Protein AF-P9WMK7-F1 (afdb_monomer)

Mean predicted aligned error: 21.92 Å

Radius of gyration: 37.89 Å; Cα contacts (8 Å, |Δi|>4): 131; chains: 1; bounding box: 100×108×72 Å

pLDDT: mean 72.69, std 23.28, range [31.5, 98.88]

Organism: Mycobacterium tuberculosis (strain ATCC 25618 / H37Rv) (NCBI:txid83332)

Secondary structure (DSSP, 8-state):
----HHHHHHHHHHHHT--HHHHHHHHHHHHHHHHHHHHHT--EEETTTEEEEEEEEPPEEEE-TTT--EEEEPPEEEEEEEE-HHHHHHHTTSSPPPSSS-SS-----S----------------------------------------------------------------------------------------------------------

Sequence (216 aa):
MGMNKAELIDVLTQKLGSDRRQATAAVENVVDTIVRAVHKGDSVTITGFGVFEQRRRAARVARNPRTGETVKVKPTSVPAFRPGAQFKAVVSGAQRLPAEGPAVKRGVGASAAKKVAKKAPAKKATKAAKKAATKAPARKAATKAPAKKAATKAPAKKAVKATKSPAKKVTKAVKKTAVKASVRKAATKAPAKKAAAKRPATKAPAKKATARRGRK

InterPro domains:
  IPR000119 Histone-like DNA-binding protein [PF00216] (3-91)
  IPR000119 Histone-like DNA-binding protein [PR01727] (42-57)
  IPR000119 Histone-like DNA-binding protein [PR01727] (60-73)
  IPR000119 Histone-like DNA-binding protein [PR01727] (76-90)
  IPR000119 Histone-like DNA-binding protein [PTHR33175] (2-141)
  IPR000119 Histone-like DNA-binding protein [SM00411] (3-92)
  IPR010992 Integration host factor (IHF)-like DNA-binding domain superfamily [G3DSA:4.10.520.10] (3-101)
  IPR010992 Integration host factor (IHF)-like DNA-binding domain superfamily [SSF47729] (3-94)
  IPR020816 Histone-like DNA-binding protein, conserved site [PS00045] (48-67)

Nearest PDB structures (foldseek):
  4dky-assembly2_B  TM=9.912E-01  e=1.662E-15  Mycobacterium tuberculosis H37Ra
  5lvt-assembly2_B  TM=9.544E-01  e=8.649E-10  Lactococcus lactis subsp. lactis Il1403
  4qju-assembly1_B  TM=9.538E-01  e=1.192E-09  Staphylococcus aureus subsp. aureus Mu50
  3rhi-assembly1_A  TM=8.011E-01  e=2.125E-09  Bacillus anthracis str. Sterne
  5j0n-assembly1_L  TM=8.926E-01  e=4.633E-08  Escherichia coli

Structure (mmCIF, N/CA/C/O backbone):
data_AF-P9WMK7-F1
#
_entry.id   AF-P9WMK7-F1
#
loop_
_atom_site.group_PDB
_atom_site.id
_atom_site.type_symbol
_atom_site.label_atom_id
_atom_site.label_alt_id
_atom_site.label_comp_id
_atom_site.label_asym_id
_atom_site.label_entity_id
_atom_site.label_seq_id
_atom_site.pdbx_PDB_ins_code
_atom_site.Cartn_x
_atom_site.Cartn_y
_atom_site.Cartn_z
_atom_site.occupancy
_atom_site.B_iso_or_equiv
_atom_site.auth_seq_id
_atom_site.auth_comp_id
_atom_site.auth_asym_id
_atom_site.auth_atom_id
_atom_site.pdbx_PDB_model_num
ATOM 1 N N . MET A 1 1 ? 0.180 -15.392 6.294 1.00 62.56 1 MET A N 1
ATOM 2 C CA . MET A 1 1 ? -1.248 -15.078 6.078 1.00 62.56 1 MET A CA 1
ATOM 3 C C . MET A 1 1 ? -1.348 -13.636 5.620 1.00 62.56 1 MET A C 1
ATOM 5 O O . MET A 1 1 ? -0.659 -12.798 6.185 1.00 62.56 1 MET A O 1
ATOM 9 N N . GLY A 1 2 ? -2.118 -13.360 4.573 1.00 88.88 2 GLY A N 1
ATOM 10 C CA . GLY A 1 2 ? -2.417 -12.005 4.111 1.00 88.88 2 GLY A CA 1
ATOM 11 C C . GLY A 1 2 ? -3.928 -11.857 4.003 1.00 88.88 2 GLY A C 1
ATOM 12 O O . GLY A 1 2 ? -4.599 -12.848 3.741 1.00 88.88 2 GLY A O 1
ATOM 13 N N . MET A 1 3 ? -4.440 -10.650 4.226 1.00 96.50 3 MET A N 1
ATOM 14 C CA . MET A 1 3 ? -5.865 -10.359 4.095 1.00 96.50 3 MET A CA 1
ATOM 15 C C . MET A 1 3 ? -6.217 -10.134 2.623 1.00 96.50 3 MET A C 1
ATOM 17 O O . MET A 1 3 ? -5.574 -9.323 1.952 1.00 96.50 3 MET A O 1
ATOM 21 N N . ASN A 1 4 ? -7.240 -10.821 2.123 1.00 97.38 4 ASN A N 1
ATOM 22 C CA . ASN A 1 4 ? -7.780 -10.576 0.786 1.00 97.38 4 ASN A CA 1
ATOM 23 C C . ASN A 1 4 ? -8.928 -9.535 0.807 1.00 97.38 4 ASN A C 1
ATOM 25 O O . ASN A 1 4 ? -9.368 -9.081 1.863 1.00 97.38 4 ASN A O 1
ATOM 29 N N . LYS A 1 5 ? -9.428 -9.131 -0.373 1.00 97.62 5 LYS A N 1
ATOM 30 C CA . LYS A 1 5 ? -10.514 -8.133 -0.484 1.00 97.62 5 LYS A CA 1
ATOM 31 C C . LYS A 1 5 ? -11.821 -8.601 0.175 1.00 97.62 5 LYS A C 1
ATOM 33 O O . LYS A 1 5 ? -12.521 -7.775 0.751 1.00 97.62 5 LYS A O 1
ATOM 38 N N . ALA A 1 6 ? -12.162 -9.887 0.080 1.00 97.81 6 ALA A N 1
ATOM 39 C CA . ALA A 1 6 ? -13.391 -10.422 0.662 1.00 97.81 6 ALA A CA 1
ATOM 40 C C . ALA A 1 6 ? -13.337 -10.383 2.196 1.00 97.81 6 ALA A C 1
ATOM 42 O O . ALA A 1 6 ? -14.265 -9.872 2.811 1.00 97.81 6 ALA A O 1
ATOM 43 N N . GLU A 1 7 ? -12.214 -10.794 2.787 1.00 97.75 7 GLU A N 1
ATOM 44 C CA . GLU A 1 7 ? -11.983 -10.718 4.237 1.00 97.75 7 GLU A CA 1
ATOM 45 C C . GLU A 1 7 ? -11.998 -9.267 4.744 1.00 97.75 7 GLU A C 1
ATOM 47 O O . GLU A 1 7 ? -12.566 -8.981 5.796 1.00 97.75 7 GLU A O 1
ATOM 52 N N . LEU A 1 8 ? -11.432 -8.322 3.980 1.00 98.00 8 LEU A N 1
ATOM 53 C CA . LEU A 1 8 ? -11.524 -6.891 4.291 1.00 98.00 8 LEU A CA 1
ATOM 54 C C . LEU A 1 8 ? -12.984 -6.410 4.328 1.00 98.00 8 LEU A C 1
ATOM 56 O O . LEU A 1 8 ? -13.360 -5.669 5.237 1.00 98.00 8 LEU A O 1
ATOM 60 N N . ILE A 1 9 ? -13.797 -6.818 3.349 1.00 98.25 9 ILE A N 1
ATOM 61 C CA . ILE A 1 9 ? -15.225 -6.477 3.287 1.00 98.25 9 ILE A CA 1
ATOM 62 C C . ILE A 1 9 ? -15.970 -7.083 4.475 1.00 98.25 9 ILE A C 1
ATOM 64 O O . ILE A 1 9 ? -16.798 -6.397 5.067 1.00 98.25 9 ILE A O 1
ATOM 68 N N . ASP A 1 10 ? -15.664 -8.320 4.861 1.00 97.81 10 ASP A N 1
ATOM 69 C CA . ASP A 1 10 ? -16.299 -8.983 6.003 1.00 97.81 10 ASP A CA 1
ATOM 70 C C . ASP A 1 10 ? -16.005 -8.236 7.311 1.00 97.81 10 ASP A C 1
ATOM 72 O O . ASP A 1 10 ? -16.926 -7.894 8.054 1.00 97.81 10 ASP A O 1
ATOM 76 N N . VAL A 1 11 ? -14.743 -7.862 7.545 1.00 96.69 11 VAL A N 1
ATOM 77 C CA . VAL A 1 11 ? -14.354 -7.034 8.700 1.00 96.69 11 VAL A CA 1
ATOM 78 C C . VAL A 1 11 ? -15.040 -5.666 8.666 1.00 96.69 11 VAL A C 1
ATOM 80 O O . VAL A 1 11 ? -15.483 -5.172 9.703 1.00 96.69 11 VAL A O 1
ATOM 83 N N . LEU A 1 12 ? -15.134 -5.032 7.494 1.00 96.75 12 LEU A N 1
ATOM 84 C CA . LEU A 1 12 ? -15.787 -3.731 7.357 1.00 96.75 12 LEU A CA 1
ATOM 85 C C . LEU A 1 12 ? -17.296 -3.820 7.618 1.00 96.75 12 LEU A C 1
ATOM 87 O O . LEU A 1 12 ? -17.838 -2.955 8.298 1.00 96.75 12 LEU A O 1
ATOM 91 N N . THR A 1 13 ? -17.942 -4.882 7.133 1.00 97.81 13 THR A N 1
ATOM 92 C CA . THR A 1 13 ? -19.366 -5.175 7.356 1.00 97.81 13 THR A CA 1
ATOM 93 C C . THR A 1 13 ? -19.660 -5.225 8.856 1.00 97.81 13 THR A C 1
ATOM 95 O O . THR A 1 13 ? -20.541 -4.513 9.332 1.00 97.81 13 THR A O 1
ATOM 98 N N . GLN A 1 14 ? -18.853 -5.974 9.619 1.00 96.88 14 GLN A N 1
ATOM 99 C CA . GLN A 1 14 ? -18.985 -6.068 11.079 1.00 96.88 14 GLN A CA 1
ATOM 100 C C . GLN A 1 14 ? -18.749 -4.721 11.778 1.00 96.88 14 GLN A C 1
ATOM 102 O O . GLN A 1 14 ? -19.503 -4.341 12.666 1.00 96.88 14 GLN A O 1
ATOM 107 N N . LYS A 1 15 ? -17.728 -3.962 11.360 1.00 94.62 15 LYS A N 1
ATOM 108 C CA . LYS A 1 15 ? -17.390 -2.665 11.974 1.00 94.62 15 LYS A CA 1
ATOM 109 C C . LYS A 1 15 ? -18.424 -1.571 11.724 1.00 94.62 15 LYS A C 1
ATOM 111 O O . LYS A 1 15 ? -18.556 -0.677 12.553 1.00 94.62 15 LYS A O 1
ATOM 116 N N . LEU A 1 16 ? -19.084 -1.594 10.568 1.00 94.94 16 LEU A N 1
ATOM 117 C CA . LEU A 1 16 ? -20.090 -0.598 10.201 1.00 94.94 16 LEU A CA 1
ATOM 118 C C . LEU A 1 16 ? -21.506 -1.001 10.624 1.00 94.94 16 LEU A C 1
ATOM 120 O O . LEU A 1 16 ? -22.390 -0.151 10.595 1.00 94.94 16 LEU A O 1
ATOM 124 N N . GLY A 1 17 ? -21.737 -2.275 10.961 1.00 95.44 17 GLY A N 1
ATOM 125 C CA . GLY A 1 17 ? -23.090 -2.810 11.128 1.00 95.44 17 GLY A CA 1
ATOM 126 C C . GLY A 1 17 ? -23.926 -2.705 9.846 1.00 95.44 17 GLY A C 1
ATOM 127 O O . GLY A 1 17 ? -25.148 -2.619 9.911 1.00 95.44 17 GLY A O 1
ATOM 128 N N . SER A 1 18 ? -23.269 -2.647 8.683 1.00 95.94 18 SER A N 1
ATOM 129 C CA . SER A 1 18 ? -23.914 -2.489 7.379 1.00 95.94 18 SER A CA 1
ATOM 130 C C . SER A 1 18 ? -24.193 -3.845 6.740 1.00 95.94 18 SER A C 1
ATOM 132 O O . SER A 1 18 ? -23.642 -4.866 7.147 1.00 95.94 18 SER A O 1
ATOM 134 N N . ASP A 1 19 ? -24.969 -3.862 5.658 1.00 96.94 19 ASP A N 1
ATOM 135 C CA . ASP A 1 19 ? -25.016 -5.048 4.808 1.00 96.94 19 ASP A CA 1
ATOM 136 C C . ASP A 1 19 ? -23.685 -5.231 4.033 1.00 96.94 19 ASP A C 1
ATOM 138 O O . ASP A 1 19 ? -22.889 -4.297 3.848 1.00 96.94 19 ASP A O 1
ATOM 142 N N . ARG A 1 20 ? -23.428 -6.458 3.558 1.00 97.62 20 ARG A N 1
ATOM 143 C CA . ARG A 1 20 ? -22.213 -6.785 2.790 1.00 97.62 20 ARG A CA 1
ATOM 144 C C . ARG A 1 20 ? -22.134 -6.015 1.466 1.00 97.62 20 ARG A C 1
ATOM 146 O O . ARG A 1 20 ? -21.032 -5.749 0.984 1.00 97.62 20 ARG A O 1
ATOM 153 N N . ARG A 1 21 ? -23.269 -5.662 0.851 1.00 98.19 21 ARG A N 1
ATOM 154 C CA . ARG A 1 21 ? -23.313 -4.931 -0.429 1.00 98.19 21 ARG A CA 1
ATOM 155 C C . ARG A 1 21 ? -22.828 -3.495 -0.237 1.00 98.19 21 ARG A C 1
ATOM 157 O O . ARG A 1 21 ? -22.006 -3.035 -1.020 1.00 98.19 21 ARG A O 1
ATOM 164 N N . GLN A 1 22 ? -23.255 -2.831 0.831 1.00 98.25 22 GLN A N 1
ATOM 165 C CA . GLN A 1 22 ? -22.821 -1.498 1.238 1.00 98.25 22 GLN A CA 1
ATOM 166 C C . GLN A 1 22 ? -21.332 -1.489 1.578 1.00 98.25 22 GLN A C 1
ATOM 168 O O . GLN A 1 22 ? -20.604 -0.636 1.076 1.00 98.25 22 GLN A O 1
ATOM 173 N N . ALA A 1 23 ? -20.845 -2.470 2.344 1.00 97.94 23 ALA A N 1
ATOM 174 C CA . ALA A 1 23 ?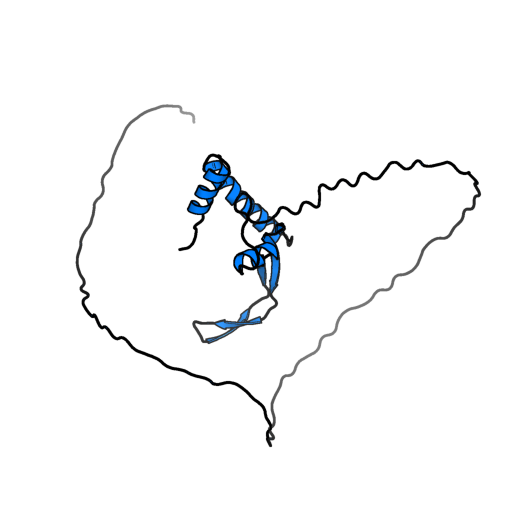 -19.416 -2.594 2.635 1.00 97.94 23 ALA A CA 1
ATOM 175 C C . ALA A 1 23 ? -18.585 -2.841 1.361 1.00 97.94 23 ALA A C 1
ATOM 177 O O . ALA A 1 23 ? -17.524 -2.241 1.180 1.00 97.94 23 ALA A O 1
ATOM 178 N N . THR A 1 24 ? -19.089 -3.673 0.443 1.00 98.44 24 THR A N 1
ATOM 179 C CA . THR A 1 24 ? -18.464 -3.904 -0.871 1.00 98.44 24 THR A CA 1
ATOM 180 C C . THR A 1 24 ? -18.392 -2.605 -1.671 1.00 98.44 24 THR A C 1
ATOM 182 O O . THR A 1 24 ? -17.309 -2.217 -2.112 1.00 98.44 24 THR A O 1
ATOM 185 N N . ALA A 1 25 ? -19.517 -1.897 -1.789 1.00 98.44 25 ALA A N 1
ATOM 186 C CA . ALA A 1 25 ? -19.598 -0.623 -2.490 1.00 98.44 25 ALA A CA 1
ATOM 187 C C . ALA A 1 25 ? -18.672 0.427 -1.862 1.00 98.44 25 ALA A C 1
ATOM 189 O O . ALA A 1 25 ? -18.007 1.159 -2.590 1.00 98.44 25 ALA A O 1
ATOM 190 N N . ALA A 1 26 ? -18.568 0.487 -0.533 1.00 98.19 26 ALA A N 1
ATOM 191 C CA . ALA A 1 26 ? -17.671 1.408 0.157 1.00 98.19 26 ALA A CA 1
ATOM 192 C C . ALA A 1 26 ? -16.203 1.156 -0.219 1.00 98.19 26 ALA A C 1
ATOM 194 O O . ALA A 1 26 ? -15.499 2.088 -0.608 1.00 98.19 26 ALA A O 1
ATOM 195 N N . VAL A 1 27 ? -15.744 -0.100 -0.167 1.00 98.38 27 VAL A N 1
ATOM 196 C CA . VAL A 1 27 ? -14.365 -0.456 -0.544 1.00 98.38 27 VAL A CA 1
ATOM 197 C C . VAL A 1 27 ? -14.094 -0.113 -2.009 1.00 98.38 27 VAL A C 1
ATOM 199 O O . VAL A 1 27 ? -13.062 0.479 -2.324 1.00 98.38 27 VAL A O 1
ATOM 202 N N . GLU A 1 28 ? -15.012 -0.456 -2.909 1.00 98.50 28 GLU A N 1
ATOM 203 C CA . GLU A 1 28 ? -14.842 -0.221 -4.345 1.00 98.50 28 GLU A CA 1
ATOM 204 C C . GLU A 1 28 ? -14.820 1.263 -4.699 1.00 98.50 28 GLU A C 1
ATOM 206 O O . GLU A 1 28 ? -13.922 1.697 -5.419 1.00 98.50 28 GLU A O 1
ATOM 211 N N . ASN A 1 29 ? -15.731 2.058 -4.135 1.00 98.62 29 ASN A N 1
ATOM 212 C CA . ASN A 1 29 ? -15.784 3.495 -4.389 1.00 98.62 29 ASN A CA 1
ATOM 213 C C . ASN A 1 29 ? -14.591 4.243 -3.775 1.00 98.62 29 ASN A C 1
ATOM 215 O O . ASN A 1 29 ? -14.101 5.195 -4.383 1.00 98.62 29 ASN A O 1
ATOM 219 N N . VAL A 1 30 ? -14.069 3.817 -2.615 1.00 98.62 30 VAL A N 1
ATOM 220 C CA . VAL A 1 30 ? -12.830 4.390 -2.050 1.00 98.62 30 VAL A CA 1
ATOM 221 C C . VAL A 1 30 ? -11.652 4.153 -2.995 1.00 98.62 30 VAL A C 1
ATOM 223 O O . VAL A 1 30 ? -10.906 5.086 -3.294 1.00 98.62 30 VAL A O 1
ATOM 226 N N . VAL A 1 31 ? -11.494 2.924 -3.496 1.00 98.69 31 VAL A N 1
ATOM 227 C CA . VAL A 1 31 ? -10.418 2.589 -4.439 1.00 98.69 31 VAL A CA 1
ATOM 228 C C . VAL A 1 31 ? -10.586 3.357 -5.752 1.00 98.69 31 VAL A C 1
ATOM 230 O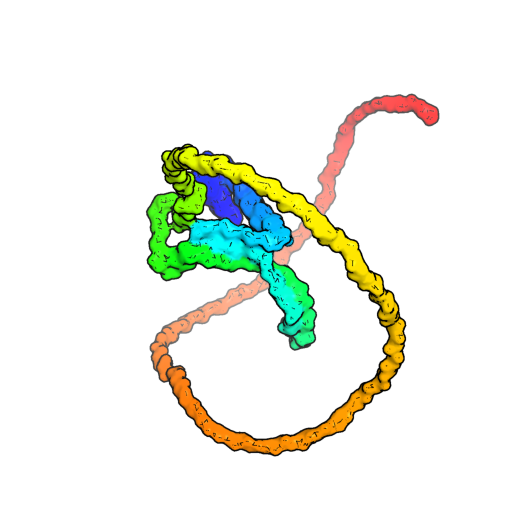 O . VAL A 1 31 ? -9.624 3.973 -6.210 1.00 98.69 31 VAL A O 1
ATOM 233 N N . ASP A 1 32 ? -11.789 3.376 -6.330 1.00 98.75 32 ASP A N 1
ATOM 234 C CA . ASP A 1 32 ? -12.087 4.098 -7.572 1.00 98.75 32 ASP A CA 1
ATOM 235 C C . ASP A 1 32 ? -11.795 5.601 -7.438 1.00 98.75 32 ASP A C 1
ATOM 237 O O . ASP A 1 32 ? -11.077 6.166 -8.266 1.00 98.75 32 ASP A O 1
ATOM 241 N N . THR A 1 33 ? -12.237 6.231 -6.346 1.00 98.75 33 THR A N 1
ATOM 242 C CA . THR A 1 33 ? -11.994 7.658 -6.078 1.00 98.75 33 THR A CA 1
ATOM 243 C C . THR A 1 33 ? -10.497 7.972 -6.026 1.00 98.75 33 THR A C 1
ATOM 245 O O . THR A 1 33 ? -10.041 8.930 -6.657 1.00 98.75 33 THR A O 1
ATOM 248 N N . ILE A 1 34 ? -9.709 7.146 -5.325 1.00 98.62 34 ILE A N 1
ATOM 249 C CA . ILE A 1 34 ? -8.250 7.311 -5.243 1.00 98.62 34 ILE A CA 1
ATOM 250 C C . ILE A 1 34 ? -7.615 7.155 -6.628 1.00 98.62 34 ILE A C 1
ATOM 252 O O . ILE A 1 34 ? -6.805 7.990 -7.033 1.00 98.62 34 ILE A O 1
ATOM 256 N N . VAL A 1 35 ? -7.987 6.109 -7.371 1.00 98.75 35 VAL A N 1
ATOM 257 C CA . VAL A 1 35 ? -7.442 5.832 -8.707 1.00 98.75 35 VAL A CA 1
ATOM 258 C C . VAL A 1 35 ? -7.753 6.975 -9.671 1.00 98.75 35 VAL A C 1
ATOM 260 O O . VAL A 1 35 ? -6.850 7.439 -10.366 1.00 98.75 35 VAL A O 1
ATOM 263 N N . ARG A 1 36 ? -8.993 7.477 -9.690 1.00 98.69 36 ARG A N 1
ATOM 264 C CA . ARG A 1 36 ? -9.402 8.587 -10.563 1.00 98.69 36 ARG A CA 1
ATOM 265 C C . ARG A 1 36 ? -8.670 9.883 -10.240 1.00 98.69 36 ARG A C 1
ATOM 267 O O . ARG A 1 36 ? -8.245 10.565 -11.169 1.00 98.69 36 ARG A O 1
ATOM 274 N N . ALA A 1 37 ? -8.508 10.219 -8.961 1.00 98.69 37 ALA A N 1
ATOM 275 C CA . ALA A 1 37 ? -7.759 11.404 -8.546 1.00 98.69 37 ALA A CA 1
ATOM 276 C C . ALA A 1 37 ? -6.279 11.303 -8.964 1.00 98.69 37 ALA A C 1
ATOM 278 O O . ALA A 1 37 ? -5.764 12.170 -9.666 1.00 98.69 37 ALA A O 1
ATOM 279 N N . VAL A 1 38 ? -5.616 10.185 -8.651 1.00 98.62 38 VAL A N 1
ATOM 280 C CA . VAL A 1 38 ? -4.204 9.960 -9.017 1.00 98.62 38 VAL A CA 1
ATOM 281 C C . VAL A 1 38 ? -4.003 9.913 -10.535 1.00 98.62 38 VAL A C 1
ATOM 283 O O . VAL A 1 38 ? -2.981 10.371 -11.050 1.00 98.62 38 VAL A O 1
ATOM 286 N N . HIS A 1 39 ? -4.972 9.392 -11.286 1.00 98.44 39 HIS A N 1
ATOM 287 C CA . HIS A 1 39 ? -4.931 9.399 -12.746 1.00 98.44 39 HIS A CA 1
ATOM 288 C C . HIS A 1 39 ? -4.933 10.825 -13.319 1.00 98.44 39 HIS A C 1
ATOM 290 O O . HIS A 1 39 ? -4.181 11.102 -14.252 1.00 98.44 39 HIS A O 1
ATOM 296 N N . LYS A 1 40 ? -5.708 11.743 -12.725 1.00 98.12 40 LYS A N 1
ATOM 297 C CA . LYS A 1 40 ? -5.742 13.169 -13.102 1.00 98.12 40 LYS A CA 1
ATOM 298 C C . LYS A 1 40 ? -4.464 13.936 -12.736 1.00 98.12 40 LYS A C 1
ATOM 300 O O . LYS A 1 40 ? -4.288 15.060 -13.191 1.00 98.12 40 LYS A O 1
ATOM 305 N N . GLY A 1 41 ? -3.566 13.327 -11.960 1.00 97.88 41 GLY A N 1
ATOM 306 C CA . GLY A 1 41 ? -2.352 13.965 -11.446 1.00 97.88 41 GLY A CA 1
ATOM 307 C C . GLY A 1 41 ? -2.520 14.562 -10.049 1.00 97.88 41 GLY A C 1
ATOM 308 O O . GLY A 1 41 ? -1.551 15.084 -9.499 1.00 97.88 41 GLY A O 1
ATOM 309 N N . ASP A 1 42 ? -3.707 14.435 -9.451 1.00 98.38 42 ASP A N 1
ATOM 310 C CA . ASP A 1 42 ? -3.961 14.895 -8.093 1.00 98.38 42 ASP A CA 1
ATOM 311 C C . ASP A 1 42 ? -3.299 13.971 -7.064 1.00 98.38 42 ASP A C 1
ATOM 313 O O . ASP A 1 42 ? -3.073 12.776 -7.288 1.00 98.38 42 ASP A O 1
ATOM 317 N N . SER A 1 43 ? -3.002 14.532 -5.894 1.00 98.06 43 SER A N 1
ATOM 318 C CA . SER A 1 43 ? -2.547 13.763 -4.736 1.00 98.06 43 SER A CA 1
ATOM 319 C C . SER A 1 43 ? -3.693 13.565 -3.752 1.00 98.06 43 SER A C 1
ATOM 321 O O . SER A 1 43 ? -4.362 14.524 -3.372 1.00 98.06 43 SER A O 1
ATOM 323 N N . VAL A 1 44 ? -3.886 12.335 -3.279 1.00 98.50 44 VAL A N 1
ATOM 324 C CA . VAL A 1 44 ? -4.893 12.010 -2.262 1.00 98.50 44 VAL A CA 1
ATOM 325 C C . VAL A 1 44 ? -4.201 11.810 -0.925 1.00 98.50 44 VAL A C 1
ATOM 327 O O . VAL A 1 44 ? -3.471 10.838 -0.732 1.00 98.50 44 VAL A O 1
ATOM 330 N N . THR A 1 45 ? -4.436 12.729 0.007 1.00 97.81 45 THR A N 1
ATOM 331 C CA . THR A 1 45 ? -3.896 12.650 1.369 1.00 97.81 45 THR A CA 1
ATOM 332 C C . THR A 1 45 ? -4.957 12.111 2.317 1.00 97.81 45 THR A C 1
ATOM 334 O O . THR A 1 45 ? -6.001 12.728 2.499 1.00 97.81 45 THR A O 1
ATOM 337 N N . ILE A 1 46 ? -4.666 10.982 2.961 1.00 96.56 46 ILE A N 1
ATOM 338 C CA . ILE A 1 46 ? -5.477 10.424 4.044 1.00 96.56 46 ILE A CA 1
ATOM 339 C C . ILE A 1 46 ? -4.676 10.607 5.332 1.00 96.56 46 ILE A C 1
ATOM 341 O O . ILE A 1 46 ? -3.723 9.868 5.596 1.00 96.56 46 ILE A O 1
ATOM 345 N N . THR A 1 47 ? -5.020 11.633 6.112 1.00 95.62 47 THR A N 1
ATOM 346 C CA . THR A 1 47 ? -4.278 12.038 7.316 1.00 95.62 47 THR A CA 1
ATOM 347 C C . THR A 1 47 ? -4.055 10.864 8.269 1.00 95.62 47 THR A C 1
ATOM 349 O O . THR A 1 47 ? -4.976 10.113 8.579 1.00 95.62 47 THR A O 1
ATOM 352 N N . GLY A 1 48 ? -2.809 10.693 8.714 1.00 94.94 48 GLY A N 1
ATOM 353 C CA . GLY A 1 48 ? -2.375 9.574 9.557 1.00 94.94 48 GLY A CA 1
ATOM 354 C C . GLY A 1 48 ? -2.044 8.291 8.782 1.00 94.94 48 GLY A C 1
ATOM 355 O O . GLY A 1 48 ? -1.104 7.591 9.156 1.00 94.94 48 GLY A O 1
ATOM 356 N N . PHE A 1 49 ? -2.724 8.024 7.662 1.00 96.94 49 PHE A N 1
ATOM 357 C CA . PHE A 1 49 ? -2.488 6.841 6.829 1.00 96.94 49 PHE A CA 1
ATOM 358 C C . PHE A 1 49 ? -1.377 7.054 5.796 1.00 96.94 49 PHE A C 1
ATOM 360 O O . PHE A 1 49 ? -0.407 6.299 5.773 1.00 96.94 49 PHE A O 1
ATOM 367 N N . GLY A 1 50 ? -1.472 8.091 4.962 1.00 97.75 50 GLY A N 1
ATOM 368 C CA . GLY A 1 50 ? -0.472 8.362 3.931 1.00 97.75 50 GLY A CA 1
ATOM 369 C C . GLY A 1 50 ? -0.969 9.210 2.768 1.00 97.75 50 GLY A C 1
ATOM 370 O O . GLY A 1 50 ? -2.026 9.835 2.837 1.00 97.75 50 GLY A O 1
ATOM 371 N N . VAL A 1 51 ? -0.173 9.240 1.698 1.00 98.56 51 VAL A N 1
ATOM 372 C CA . VAL A 1 51 ? -0.450 10.014 0.480 1.00 98.56 51 VAL A CA 1
ATOM 373 C C . VAL A 1 51 ? -0.323 9.127 -0.750 1.00 98.56 51 VAL A C 1
ATOM 375 O O . VAL A 1 51 ? 0.720 8.504 -0.949 1.00 98.56 51 VAL A O 1
ATOM 378 N N . PHE A 1 52 ? -1.359 9.110 -1.585 1.00 98.88 52 PHE A N 1
ATOM 379 C CA . PHE A 1 52 ? -1.320 8.550 -2.932 1.00 98.88 52 PHE A CA 1
ATOM 380 C C . PHE A 1 52 ? -1.026 9.653 -3.939 1.00 98.88 52 PHE A C 1
ATOM 382 O O . PHE A 1 52 ? -1.608 10.731 -3.861 1.00 98.88 52 PHE A O 1
ATOM 389 N N . GLU A 1 53 ? -0.134 9.389 -4.885 1.00 98.56 53 GLU A N 1
ATOM 390 C CA . GLU A 1 53 ? 0.268 10.373 -5.889 1.00 98.56 53 GLU A CA 1
ATOM 391 C C . GLU A 1 53 ? 0.710 9.707 -7.191 1.00 98.56 53 GLU A C 1
ATOM 393 O O . GLU A 1 53 ? 1.109 8.537 -7.216 1.00 98.56 53 GLU A O 1
ATOM 398 N N . GLN A 1 54 ? 0.694 10.481 -8.273 1.00 98.62 54 GLN A N 1
ATOM 399 C CA . GLN A 1 54 ? 1.310 10.095 -9.534 1.00 98.62 54 GLN A CA 1
ATOM 400 C C . GLN A 1 54 ? 2.767 10.566 -9.558 1.00 98.62 54 GLN A C 1
ATOM 402 O O . GLN A 1 54 ? 3.059 11.739 -9.344 1.00 98.62 54 GLN A O 1
ATOM 407 N N . ARG A 1 55 ? 3.704 9.665 -9.861 1.00 98.19 55 ARG A N 1
ATOM 408 C CA . ARG A 1 55 ? 5.122 9.998 -10.048 1.00 98.19 55 ARG A CA 1
ATOM 409 C C . ARG A 1 55 ? 5.548 9.761 -11.482 1.00 98.19 55 ARG A C 1
ATOM 411 O O . ARG A 1 55 ? 5.357 8.672 -12.019 1.00 98.19 55 ARG A O 1
ATOM 418 N N . ARG A 1 56 ? 6.224 10.742 -12.076 1.00 97.44 56 ARG A N 1
ATOM 419 C CA . ARG A 1 56 ? 6.836 10.601 -13.399 1.00 97.44 56 ARG A CA 1
ATOM 420 C C . ARG A 1 56 ? 8.212 9.952 -13.273 1.00 97.44 56 ARG A C 1
ATOM 422 O O . ARG A 1 56 ? 9.139 10.541 -12.725 1.00 97.44 56 ARG A O 1
ATOM 429 N N . ARG A 1 57 ? 8.369 8.738 -13.799 1.00 97.75 57 ARG A N 1
ATOM 430 C CA . ARG A 1 57 ? 9.676 8.084 -13.952 1.00 97.75 57 ARG A CA 1
ATOM 431 C C . ARG A 1 57 ? 10.299 8.523 -15.271 1.00 97.75 57 ARG A C 1
ATOM 433 O O . ARG A 1 57 ? 9.682 8.368 -16.325 1.00 97.75 57 ARG A O 1
ATOM 440 N N . ALA A 1 58 ? 11.518 9.052 -15.208 1.00 97.56 58 ALA A N 1
ATOM 441 C CA . ALA A 1 58 ? 12.284 9.424 -16.391 1.00 97.56 58 ALA A CA 1
ATOM 442 C C . ALA A 1 58 ? 12.651 8.197 -17.241 1.00 97.56 58 ALA A C 1
ATOM 444 O O . ALA A 1 58 ? 12.596 7.049 -16.778 1.00 97.56 58 ALA A O 1
ATOM 445 N N . ALA A 1 59 ? 13.043 8.458 -18.489 1.00 97.62 59 ALA A N 1
ATOM 446 C CA . ALA A 1 59 ? 13.623 7.428 -19.335 1.00 97.62 59 ALA A CA 1
ATOM 447 C C . ALA A 1 59 ? 14.861 6.843 -18.648 1.00 97.62 59 ALA A C 1
ATOM 449 O O . ALA A 1 59 ? 15.690 7.579 -18.116 1.00 97.62 59 ALA A O 1
ATOM 450 N N . ARG A 1 60 ? 14.985 5.519 -18.666 1.00 97.75 60 ARG A N 1
ATOM 451 C CA . ARG A 1 60 ? 16.125 4.819 -18.070 1.00 97.75 60 ARG A CA 1
ATOM 452 C C . ARG A 1 60 ? 16.475 3.588 -18.877 1.00 97.75 60 ARG A C 1
ATOM 454 O O . ARG A 1 60 ? 15.732 3.180 -19.764 1.00 97.75 60 ARG A O 1
ATOM 461 N N . VAL A 1 61 ? 17.593 2.984 -18.530 1.00 97.56 61 VAL A N 1
ATOM 462 C CA . VAL A 1 61 ? 18.043 1.731 -19.115 1.00 97.56 61 VAL A CA 1
ATOM 463 C C . VAL A 1 61 ? 17.642 0.571 -18.197 1.00 97.56 61 VAL A C 1
ATOM 465 O O . VAL A 1 61 ? 17.747 0.683 -16.978 1.00 97.56 61 VAL A O 1
ATOM 468 N N . ALA A 1 62 ? 17.148 -0.522 -18.774 1.00 96.19 62 ALA A N 1
ATOM 469 C CA . ALA A 1 62 ? 16.861 -1.782 -18.092 1.00 96.19 62 ALA A CA 1
ATOM 470 C C . ALA A 1 62 ? 17.451 -2.952 -18.894 1.00 96.19 62 ALA A C 1
ATOM 472 O O . ALA A 1 62 ? 17.859 -2.769 -20.037 1.00 96.19 62 ALA A O 1
ATOM 473 N N . ARG A 1 63 ? 17.497 -4.153 -18.314 1.00 97.75 63 ARG A N 1
ATOM 474 C CA . ARG A 1 63 ? 17.878 -5.376 -19.034 1.00 97.75 63 ARG A CA 1
ATOM 475 C C . ARG A 1 63 ? 16.661 -6.256 -19.260 1.00 97.75 63 ARG A C 1
ATOM 477 O O . ARG A 1 63 ? 15.843 -6.412 -18.355 1.00 97.75 63 ARG A O 1
ATOM 484 N N . ASN A 1 64 ? 16.552 -6.833 -20.449 1.00 97.00 64 ASN A N 1
ATOM 485 C CA . ASN A 1 64 ? 15.544 -7.843 -20.732 1.00 97.00 64 ASN A CA 1
ATOM 486 C C . ASN A 1 64 ? 15.941 -9.163 -20.038 1.00 97.00 64 ASN A C 1
ATOM 488 O O . ASN A 1 64 ? 16.998 -9.698 -20.371 1.00 97.00 64 ASN A O 1
ATOM 492 N N . PRO A 1 65 ? 15.135 -9.722 -19.112 1.00 97.25 65 PRO A N 1
ATOM 493 C CA . PRO A 1 65 ? 15.495 -10.961 -18.420 1.00 97.25 65 PRO A CA 1
ATOM 494 C C . PRO A 1 65 ? 15.564 -12.179 -19.354 1.00 97.25 65 PRO A C 1
ATOM 496 O O . PRO A 1 65 ? 16.224 -13.152 -19.011 1.00 97.25 65 PRO A O 1
ATOM 499 N N . ARG A 1 66 ? 14.919 -12.134 -20.531 1.00 97.25 66 ARG A N 1
ATOM 500 C CA . ARG A 1 66 ? 14.924 -13.238 -21.504 1.00 97.25 66 ARG A CA 1
ATOM 501 C C . ARG A 1 66 ? 16.175 -13.261 -22.389 1.00 97.25 66 ARG A C 1
ATOM 503 O O . ARG A 1 66 ? 16.620 -14.340 -22.750 1.00 97.25 66 ARG A O 1
ATOM 510 N N . THR A 1 67 ? 16.708 -12.097 -22.773 1.00 97.12 67 THR A N 1
ATOM 511 C CA . THR A 1 67 ? 17.818 -11.988 -23.750 1.00 97.12 67 THR A CA 1
ATOM 512 C C . THR A 1 67 ? 19.106 -11.407 -23.166 1.00 97.12 67 THR A C 1
ATOM 514 O O . THR A 1 67 ? 20.158 -11.505 -23.782 1.00 97.12 67 THR A O 1
ATOM 517 N N . GLY A 1 68 ? 19.051 -10.771 -21.992 1.00 95.75 68 GLY A N 1
ATOM 518 C CA . GLY A 1 68 ? 20.184 -10.076 -21.368 1.00 95.75 68 GLY A CA 1
ATOM 519 C C . GLY A 1 68 ? 20.504 -8.703 -21.972 1.00 95.75 68 GLY A C 1
ATOM 520 O O . GLY A 1 68 ? 21.274 -7.935 -21.381 1.00 95.75 68 GLY A O 1
ATOM 521 N N . GLU A 1 69 ? 19.887 -8.372 -23.107 1.00 97.44 69 GLU A N 1
ATOM 522 C CA . GLU A 1 69 ? 20.094 -7.121 -23.825 1.00 97.44 69 GLU A CA 1
ATOM 523 C C . GLU A 1 69 ? 19.651 -5.910 -23.009 1.00 97.44 69 GLU A C 1
ATOM 525 O O . GLU A 1 69 ? 18.673 -5.926 -22.250 1.00 97.44 69 GLU A O 1
ATOM 530 N N . THR A 1 70 ? 20.383 -4.826 -23.213 1.00 97.31 70 THR A N 1
ATOM 531 C CA . THR A 1 70 ? 20.122 -3.528 -22.610 1.00 97.31 70 THR A CA 1
ATOM 532 C C . THR A 1 70 ? 19.047 -2.795 -23.415 1.00 97.31 70 THR A C 1
ATOM 534 O O . THR A 1 70 ? 19.260 -2.457 -24.575 1.00 97.31 70 THR A O 1
ATOM 537 N N . VAL A 1 71 ? 17.903 -2.504 -22.795 1.00 97.12 71 VAL A N 1
ATOM 538 C CA . VAL A 1 71 ? 16.754 -1.831 -23.417 1.00 97.12 71 VAL A CA 1
ATOM 539 C C . VAL A 1 71 ? 16.487 -0.468 -22.781 1.00 97.12 71 VAL A C 1
ATOM 541 O O . VAL A 1 71 ? 16.609 -0.281 -21.568 1.00 97.12 71 VAL A O 1
ATOM 544 N N . LYS A 1 72 ? 16.084 0.511 -23.597 1.00 96.50 72 LYS A N 1
ATOM 545 C CA . LYS A 1 72 ? 15.666 1.833 -23.115 1.00 96.50 72 LYS A CA 1
ATOM 546 C C . LYS A 1 72 ? 14.183 1.806 -22.747 1.00 96.50 72 LYS A C 1
ATOM 548 O O . LYS A 1 72 ? 13.323 1.604 -23.597 1.00 96.50 72 LYS A O 1
ATOM 553 N N . VAL A 1 73 ? 13.881 2.059 -21.480 1.00 97.19 73 VAL A N 1
ATOM 554 C CA . VAL A 1 73 ? 12.519 2.206 -20.963 1.00 97.19 73 VAL A CA 1
ATOM 555 C C . VAL A 1 73 ? 12.089 3.657 -21.145 1.00 97.19 73 VAL A C 1
ATOM 557 O O . VAL A 1 73 ? 12.758 4.574 -20.660 1.00 97.19 73 VAL A O 1
ATOM 560 N N . LYS A 1 74 ? 10.979 3.868 -21.859 1.00 97.50 74 LYS A N 1
ATOM 561 C CA . LYS A 1 74 ? 10.388 5.197 -22.068 1.00 97.50 74 LYS A CA 1
ATOM 562 C C . LYS A 1 74 ? 9.932 5.811 -20.730 1.00 97.50 74 LYS A C 1
ATOM 564 O O . LYS A 1 74 ? 9.684 5.070 -19.775 1.00 97.50 74 LYS A O 1
ATOM 569 N N . PRO A 1 75 ? 9.816 7.149 -20.637 1.00 97.94 75 PRO A N 1
ATOM 570 C CA . PRO A 1 75 ? 9.226 7.783 -19.465 1.00 97.94 75 PRO A CA 1
ATOM 571 C C . PRO A 1 75 ? 7.819 7.237 -19.207 1.00 97.94 75 PRO A C 1
ATOM 573 O O . PRO A 1 75 ? 7.061 7.024 -20.149 1.00 97.94 75 PRO A O 1
ATOM 576 N N . THR A 1 76 ? 7.469 7.028 -17.941 1.00 98.25 76 THR A N 1
ATOM 577 C CA . THR A 1 76 ? 6.144 6.525 -17.550 1.00 98.25 76 THR A CA 1
ATOM 578 C C . THR A 1 76 ? 5.696 7.174 -16.253 1.00 98.25 76 THR A C 1
ATOM 580 O O . THR A 1 76 ? 6.492 7.331 -15.325 1.00 98.25 76 THR A O 1
ATOM 583 N N . SER A 1 77 ? 4.417 7.520 -16.168 1.00 98.25 77 SER A N 1
ATOM 584 C CA . SER A 1 77 ? 3.781 7.845 -14.894 1.00 98.25 77 SER A CA 1
ATOM 585 C C . SER A 1 77 ? 3.453 6.556 -14.148 1.00 98.25 77 SER A C 1
ATOM 587 O O . SER A 1 77 ? 3.078 5.559 -14.764 1.00 98.25 77 SER A O 1
ATOM 589 N N . VAL A 1 78 ? 3.641 6.551 -12.832 1.00 98.31 78 VAL A N 1
ATOM 590 C CA . VAL A 1 78 ? 3.308 5.419 -11.961 1.00 98.31 78 VAL A CA 1
ATOM 591 C C . VAL A 1 78 ? 2.577 5.912 -10.717 1.00 98.31 78 VAL A C 1
ATOM 593 O O . VAL A 1 78 ? 2.908 6.994 -10.226 1.00 98.31 78 VAL A O 1
ATOM 596 N N . PRO A 1 79 ? 1.634 5.138 -10.163 1.00 98.50 79 PRO A N 1
ATOM 597 C CA . PRO A 1 79 ? 1.111 5.421 -8.839 1.00 98.50 79 PRO A CA 1
ATOM 598 C C . PRO A 1 79 ? 2.186 5.140 -7.783 1.00 98.50 79 PRO A C 1
ATOM 600 O O . PRO A 1 79 ? 2.987 4.208 -7.907 1.00 98.50 79 PRO A O 1
ATOM 603 N N . ALA A 1 80 ? 2.201 5.946 -6.730 1.00 98.62 80 ALA A N 1
ATOM 604 C CA . ALA A 1 80 ? 3.009 5.721 -5.544 1.00 98.62 80 ALA A CA 1
ATOM 605 C C . ALA A 1 80 ? 2.175 5.993 -4.292 1.00 98.62 80 ALA A C 1
ATOM 607 O O . ALA A 1 80 ? 1.345 6.898 -4.273 1.00 98.62 80 ALA A O 1
ATOM 608 N N . PHE A 1 81 ? 2.436 5.223 -3.238 1.00 98.75 81 PHE A N 1
ATOM 609 C CA . PHE A 1 81 ? 1.901 5.471 -1.907 1.00 98.75 81 PHE A CA 1
ATOM 610 C C . PHE A 1 81 ? 3.053 5.800 -0.960 1.00 98.75 81 PHE A C 1
ATOM 612 O O . PHE A 1 81 ? 4.033 5.058 -0.877 1.00 98.75 81 PHE A O 1
ATOM 619 N N . ARG A 1 82 ? 2.939 6.921 -0.249 1.00 98.50 82 ARG A N 1
ATOM 620 C CA . ARG A 1 82 ? 3.836 7.303 0.842 1.00 98.50 82 ARG A CA 1
ATOM 621 C C . ARG A 1 82 ? 3.138 7.035 2.176 1.00 98.50 82 ARG A C 1
ATOM 623 O O . ARG A 1 82 ? 2.187 7.754 2.485 1.00 98.50 82 ARG A O 1
ATOM 630 N N . PRO A 1 83 ? 3.607 6.070 2.983 1.00 98.12 83 PRO A N 1
ATOM 631 C CA . PRO A 1 83 ? 3.060 5.841 4.316 1.00 98.12 83 PRO A CA 1
ATOM 632 C C . PRO A 1 83 ? 3.215 7.080 5.208 1.00 98.12 83 PRO A C 1
ATOM 634 O O . PRO A 1 83 ? 4.291 7.681 5.271 1.00 98.12 83 PRO A O 1
ATOM 637 N N . GLY A 1 84 ? 2.139 7.457 5.895 1.00 96.31 84 GLY A N 1
ATOM 638 C CA . GLY A 1 84 ? 2.103 8.569 6.840 1.00 96.31 84 GLY A CA 1
ATOM 639 C C . GLY A 1 84 ? 2.874 8.267 8.126 1.00 96.31 84 GLY A C 1
ATOM 640 O O . GLY A 1 84 ? 3.181 7.115 8.429 1.00 96.31 84 GLY A O 1
ATOM 641 N N . ALA A 1 85 ? 3.184 9.308 8.906 1.00 95.44 85 ALA A N 1
ATOM 642 C CA . ALA A 1 85 ? 3.979 9.172 10.129 1.00 95.44 85 ALA A CA 1
ATOM 643 C C . ALA A 1 85 ? 3.340 8.217 11.154 1.00 95.44 85 ALA A C 1
ATOM 645 O O . ALA A 1 85 ? 4.029 7.341 11.667 1.00 95.44 85 ALA A O 1
ATOM 646 N N . GLN A 1 86 ? 2.026 8.331 11.393 1.00 94.88 86 GLN A N 1
ATOM 647 C CA . GLN A 1 86 ? 1.307 7.446 12.319 1.00 94.88 86 GLN A CA 1
ATOM 648 C C . GLN A 1 86 ? 1.286 6.002 11.818 1.00 94.88 86 GLN A C 1
ATOM 650 O O . GLN A 1 86 ? 1.590 5.094 12.585 1.00 94.88 86 GLN A O 1
ATOM 655 N N . PHE A 1 87 ? 1.007 5.780 10.528 1.00 96.50 87 PHE A N 1
ATOM 656 C CA . PHE A 1 87 ? 1.041 4.430 9.969 1.00 96.50 87 PHE A CA 1
ATOM 657 C C . PHE A 1 87 ? 2.427 3.786 10.130 1.00 96.50 87 PHE A C 1
ATOM 659 O O . PHE A 1 87 ? 2.533 2.648 10.581 1.00 96.50 87 PHE A O 1
ATOM 666 N N . LYS A 1 88 ? 3.504 4.535 9.858 1.00 97.38 88 LYS A N 1
ATOM 667 C CA . LYS A 1 88 ? 4.876 4.060 10.087 1.00 97.38 88 LYS A CA 1
ATOM 668 C C . LYS A 1 88 ? 5.154 3.767 11.562 1.00 97.38 88 LYS A C 1
ATOM 670 O O . LYS A 1 88 ? 5.709 2.714 11.845 1.00 97.38 88 LYS A O 1
ATOM 675 N N . ALA A 1 89 ? 4.770 4.663 12.472 1.00 96.19 89 ALA A N 1
ATOM 676 C CA . ALA A 1 89 ? 5.011 4.511 13.907 1.00 96.19 89 ALA A CA 1
ATOM 677 C C . ALA A 1 89 ? 4.292 3.289 14.493 1.00 96.19 89 ALA A 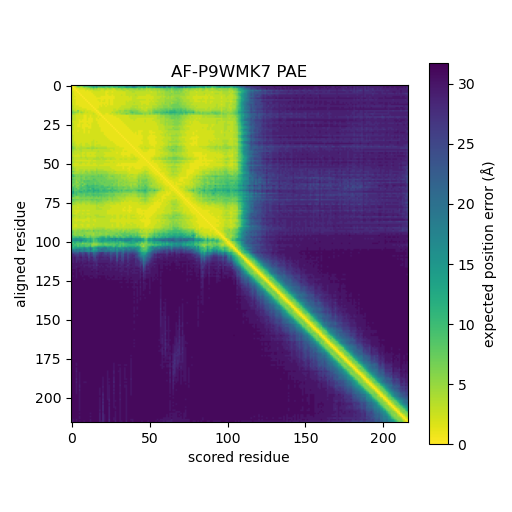C 1
ATOM 679 O O . ALA A 1 89 ? 4.859 2.582 15.322 1.00 96.19 89 ALA A O 1
ATOM 680 N N . VAL A 1 90 ? 3.072 3.013 14.026 1.00 95.75 90 VAL A N 1
ATOM 681 C CA . VAL A 1 90 ? 2.319 1.812 14.400 1.00 95.75 90 VAL A CA 1
ATOM 682 C C . VAL A 1 90 ? 3.009 0.548 13.892 1.00 95.75 90 VAL A C 1
ATOM 684 O O . VAL A 1 90 ? 3.244 -0.376 14.664 1.00 95.75 90 VAL A O 1
ATOM 687 N N . VAL A 1 91 ? 3.385 0.510 12.610 1.00 96.69 91 VAL A N 1
ATOM 688 C CA . VAL A 1 91 ? 4.022 -0.675 12.006 1.00 96.69 91 VAL A CA 1
ATOM 689 C C . VAL A 1 91 ? 5.418 -0.931 12.581 1.00 96.69 91 VAL A C 1
ATOM 691 O O . VAL A 1 91 ? 5.816 -2.083 12.720 1.00 96.69 91 VAL A O 1
ATOM 694 N N . SER A 1 92 ? 6.159 0.118 12.946 1.00 97.44 92 SER A N 1
ATOM 695 C CA . SER A 1 92 ? 7.470 -0.015 13.589 1.00 97.44 92 SER A CA 1
ATOM 696 C C . SER A 1 92 ? 7.394 -0.290 15.095 1.00 97.44 92 SER A C 1
ATOM 698 O O . SER A 1 92 ? 8.439 -0.414 15.726 1.00 97.44 92 SER A O 1
ATOM 700 N N . GLY A 1 93 ? 6.196 -0.316 15.691 1.00 95.88 93 GLY A N 1
ATOM 701 C CA . GLY A 1 93 ? 5.990 -0.518 17.130 1.00 95.88 93 GLY A CA 1
ATOM 702 C C . GLY A 1 93 ? 6.301 0.694 18.019 1.00 95.88 93 GLY A C 1
ATOM 703 O O . GLY A 1 93 ? 6.216 0.585 19.239 1.00 95.88 93 GLY A O 1
ATOM 704 N N . ALA A 1 94 ? 6.628 1.854 17.441 1.00 95.31 94 ALA A N 1
ATOM 705 C CA . ALA A 1 94 ? 6.898 3.086 18.190 1.00 95.31 94 ALA A CA 1
ATOM 706 C C . ALA A 1 94 ? 5.622 3.705 18.787 1.00 95.31 94 ALA A C 1
ATOM 708 O O . ALA A 1 94 ? 5.678 4.407 19.793 1.00 95.31 94 ALA A O 1
ATOM 709 N N . GLN A 1 95 ? 4.467 3.441 18.174 1.00 92.12 95 GLN A N 1
ATOM 710 C CA . GLN A 1 95 ? 3.157 3.838 18.672 1.00 92.12 95 GLN A CA 1
ATOM 711 C C . GLN A 1 95 ? 2.263 2.600 18.769 1.00 92.12 95 GLN A C 1
ATOM 713 O O . GLN A 1 95 ? 2.121 1.854 17.804 1.00 92.12 95 GLN A O 1
ATOM 718 N N . ARG A 1 96 ? 1.624 2.389 19.923 1.00 92.00 96 ARG A N 1
ATOM 719 C CA . ARG A 1 96 ? 0.621 1.327 20.071 1.00 92.00 96 ARG A CA 1
ATOM 720 C C . ARG A 1 96 ? -0.674 1.726 19.363 1.00 92.00 96 ARG A C 1
ATOM 722 O O . ARG A 1 96 ? -1.058 2.898 19.376 1.00 92.00 96 ARG A O 1
ATOM 729 N N . LEU A 1 97 ? -1.340 0.749 18.750 1.00 91.00 97 LEU A N 1
ATOM 730 C CA . LEU A 1 97 ? -2.696 0.939 18.238 1.00 91.00 97 LEU A CA 1
ATOM 731 C C . LEU A 1 97 ? -3.638 1.306 19.394 1.00 91.00 97 LEU A C 1
ATOM 733 O O . LEU A 1 97 ? -3.449 0.804 20.505 1.00 91.00 97 LEU A O 1
ATOM 737 N N . PRO A 1 98 ? -4.639 2.170 19.158 1.00 87.75 98 PRO A N 1
ATOM 738 C CA . PRO A 1 98 ? -5.692 2.373 20.140 1.00 87.75 98 PRO A CA 1
ATOM 739 C C . PRO A 1 98 ? -6.435 1.050 20.372 1.00 87.75 98 PRO A C 1
ATOM 741 O O . PRO A 1 98 ? -6.637 0.289 19.426 1.00 87.75 98 PRO A O 1
ATOM 744 N N . ALA A 1 99 ? -6.815 0.782 21.626 1.00 84.31 99 ALA A N 1
ATOM 745 C CA . ALA A 1 99 ? -7.571 -0.421 21.983 1.00 84.31 99 ALA A CA 1
ATOM 746 C C . ALA A 1 99 ? -8.936 -0.444 21.282 1.00 84.31 99 ALA A C 1
ATOM 748 O O . ALA A 1 99 ? -9.350 -1.474 20.771 1.00 84.31 99 ALA A O 1
ATOM 749 N N . GLU A 1 100 ? -9.567 0.728 21.185 1.00 84.12 100 GLU A N 1
ATOM 750 C CA . GLU A 1 100 ? -10.857 0.919 20.539 1.00 84.12 100 GLU A CA 1
ATOM 751 C C . GLU A 1 100 ? -10.790 2.051 19.508 1.00 84.12 100 GLU A C 1
ATOM 753 O O . GLU A 1 100 ? -10.121 3.072 19.702 1.00 84.12 100 GLU A O 1
ATOM 758 N N . GLY A 1 101 ? -11.520 1.887 18.405 1.00 84.12 101 GLY A N 1
ATOM 759 C CA . GLY A 1 101 ? -11.675 2.906 17.367 1.00 84.12 101 GLY A CA 1
ATOM 760 C C . GLY A 1 101 ? -10.638 2.877 16.227 1.00 84.12 101 GLY A C 1
ATOM 761 O O . GLY A 1 101 ? -9.935 1.887 16.012 1.00 84.12 101 GLY A O 1
ATOM 762 N N . PRO A 1 102 ? -10.585 3.944 15.401 1.00 87.62 102 PRO A N 1
ATOM 763 C CA . PRO A 1 102 ? -9.749 3.975 14.202 1.00 87.62 102 PRO A CA 1
ATOM 764 C C . PRO A 1 102 ? -8.248 3.951 14.517 1.00 87.62 102 PRO A C 1
ATOM 766 O O . PRO A 1 102 ? -7.769 4.721 15.343 1.00 87.62 102 PRO A O 1
ATOM 769 N N . ALA A 1 103 ? -7.488 3.146 13.769 1.00 86.62 103 ALA A N 1
ATOM 770 C CA . ALA A 1 103 ? -6.038 2.989 13.935 1.00 86.62 103 ALA A CA 1
ATOM 771 C C . ALA A 1 103 ? -5.227 4.291 13.771 1.00 86.62 103 ALA A C 1
ATOM 773 O O . ALA A 1 103 ? -4.133 4.417 14.317 1.00 86.62 103 ALA A O 1
ATOM 774 N N . VAL A 1 104 ? -5.749 5.254 13.007 1.00 84.31 104 VAL A N 1
ATOM 775 C CA . VAL A 1 104 ? -5.126 6.563 12.783 1.00 84.31 104 VAL A CA 1
ATOM 776 C C . VAL A 1 104 ? -6.017 7.654 13.363 1.00 84.31 104 VAL A C 1
ATOM 778 O O . VAL A 1 104 ? -7.228 7.684 13.123 1.00 84.31 104 VAL A O 1
ATOM 781 N N . LYS A 1 105 ? -5.430 8.565 14.145 1.00 74.75 105 LYS A N 1
ATOM 782 C CA . LYS A 1 105 ? -6.188 9.664 14.746 1.00 74.75 105 LYS A CA 1
ATOM 783 C C . LYS A 1 105 ? -6.591 10.611 13.624 1.00 74.75 105 LYS A C 1
ATOM 785 O O . LYS A 1 105 ? -5.725 11.188 12.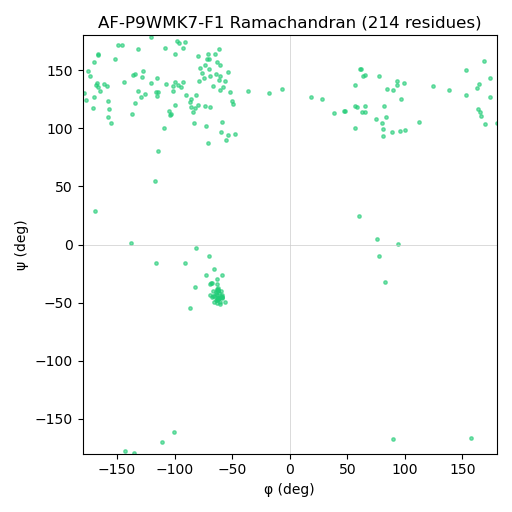967 1.00 74.75 105 LYS A O 1
ATOM 790 N N . ARG A 1 106 ? -7.903 10.786 13.416 1.00 67.12 106 ARG A N 1
ATOM 791 C CA . ARG A 1 106 ? -8.429 11.829 12.525 1.00 67.12 106 ARG A CA 1
ATOM 792 C C . ARG A 1 106 ? -7.762 13.141 12.926 1.00 67.12 106 ARG A C 1
ATOM 794 O O . ARG A 1 106 ? -7.814 13.508 14.099 1.00 67.12 106 ARG A O 1
ATOM 801 N N . GLY A 1 107 ? -7.100 13.808 11.982 1.00 57.78 107 GLY A N 1
ATOM 802 C CA . GLY A 1 107 ? -6.568 15.144 12.213 1.00 57.78 107 GLY A CA 1
ATOM 803 C C . GLY A 1 107 ? -7.731 16.063 12.563 1.00 57.78 107 GLY A C 1
ATOM 804 O O . GLY A 1 107 ? -8.451 16.515 11.678 1.00 57.78 107 GLY A O 1
ATOM 805 N N . VAL A 1 108 ? -7.959 16.291 13.854 1.00 45.12 108 VAL A N 1
ATOM 806 C CA . VAL A 1 108 ? -8.888 17.309 14.341 1.00 45.12 108 VAL A CA 1
ATOM 807 C C . VAL A 1 108 ? -8.212 18.646 14.042 1.00 45.12 108 VAL A C 1
ATOM 809 O O . VAL A 1 108 ? -7.405 19.133 14.822 1.00 45.12 108 VAL A O 1
ATOM 812 N N . GLY A 1 109 ? -8.439 19.154 12.829 1.00 42.28 109 GLY A N 1
ATOM 813 C CA . GLY A 1 109 ? -7.713 20.304 12.286 1.00 42.28 109 GLY A CA 1
ATOM 814 C C . GLY A 1 109 ? -8.304 20.880 10.997 1.00 42.28 109 GLY A C 1
ATOM 815 O O . GLY A 1 109 ? -7.567 21.412 10.182 1.00 42.28 109 GLY A O 1
ATOM 816 N N . ALA A 1 110 ? -9.617 20.755 10.794 1.00 38.56 110 ALA A N 1
ATOM 817 C CA . ALA A 1 110 ? -10.400 21.634 9.907 1.00 38.56 110 ALA A CA 1
ATOM 818 C C . ALA A 1 110 ? -11.758 22.036 10.527 1.00 38.56 110 ALA A C 1
ATOM 820 O O . ALA A 1 110 ? -12.510 22.804 9.944 1.00 38.56 110 ALA A O 1
ATOM 821 N N . SER A 1 111 ? -12.039 21.579 11.754 1.00 31.50 111 SER A N 1
ATOM 822 C CA . SER A 1 111 ? -13.139 22.054 12.600 1.00 31.50 111 SER A CA 1
ATOM 823 C C . SER A 1 111 ? -12.569 22.689 13.868 1.00 31.50 111 SER A C 1
ATOM 825 O O . SER A 1 111 ? -12.876 22.301 14.988 1.00 31.50 111 SER A O 1
ATOM 827 N N . ALA A 1 112 ? -11.686 23.664 13.681 1.00 35.69 112 ALA A N 1
ATOM 828 C CA . ALA A 1 112 ? -11.571 24.777 14.605 1.00 35.69 112 ALA A CA 1
ATOM 829 C C . ALA A 1 112 ? -11.994 25.998 13.795 1.00 35.69 112 ALA A C 1
ATOM 831 O O . ALA A 1 112 ? -11.165 26.731 13.258 1.00 35.69 112 ALA A O 1
ATOM 832 N N . ALA A 1 113 ? -13.312 26.176 13.665 1.00 35.84 113 ALA A N 1
ATOM 833 C CA . ALA A 1 113 ? -13.885 27.491 13.456 1.00 35.84 113 ALA A CA 1
ATOM 834 C C . ALA A 1 113 ? -13.374 28.357 14.611 1.00 35.84 113 ALA A C 1
ATOM 836 O O . ALA A 1 113 ? -13.932 28.375 15.708 1.00 35.84 113 ALA A O 1
ATOM 837 N N . LYS A 1 114 ? -12.224 29.000 14.392 1.00 38.50 114 LYS A N 1
ATOM 838 C CA . LYS A 1 114 ? -11.708 30.037 15.264 1.00 38.50 114 LYS A CA 1
ATOM 839 C C . LYS A 1 114 ? -12.807 31.086 15.269 1.00 38.50 114 LYS A C 1
ATOM 841 O O . LYS A 1 114 ? -13.009 31.763 14.265 1.00 38.50 114 LYS A O 1
ATOM 846 N N . LYS A 1 115 ? -13.550 31.156 16.379 1.00 39.28 115 LYS A N 1
ATOM 847 C CA . LYS A 1 115 ? -14.344 32.319 16.763 1.00 39.28 115 LYS A CA 1
ATOM 848 C C . LYS A 1 115 ? -13.426 33.528 16.595 1.00 39.28 115 LYS A C 1
ATOM 850 O O . LYS A 1 115 ? -12.609 33.819 17.465 1.00 39.28 115 LYS A O 1
ATOM 855 N N . VAL A 1 116 ? -13.504 34.189 15.445 1.00 45.03 116 VAL A N 1
ATOM 856 C CA . VAL A 1 116 ? -12.964 35.530 15.287 1.00 45.03 116 VAL A CA 1
ATOM 857 C C . VAL A 1 116 ? -13.930 36.395 16.067 1.00 45.03 116 VAL A C 1
ATOM 859 O O . VAL A 1 116 ? -15.074 36.614 15.669 1.00 45.03 116 VAL A O 1
ATOM 862 N N . ALA A 1 117 ? -13.478 36.763 17.260 1.00 46.72 117 ALA A N 1
ATOM 863 C CA . ALA A 1 117 ? -14.136 37.713 18.119 1.00 46.72 117 ALA A CA 1
ATOM 864 C C . ALA A 1 117 ? -14.477 38.962 17.302 1.00 46.72 117 ALA A C 1
ATOM 866 O O . ALA A 1 117 ? -13.616 39.621 16.720 1.00 46.72 117 ALA A O 1
ATOM 867 N N . LYS A 1 118 ? -15.775 39.240 17.273 1.00 40.50 118 LYS A N 1
ATOM 868 C CA . LYS A 1 118 ? -16.418 40.464 16.824 1.00 40.50 118 LYS A CA 1
ATOM 869 C C . LYS A 1 118 ? -15.778 41.640 17.575 1.00 40.50 118 LYS A C 1
ATOM 871 O O . LYS A 1 118 ? -16.179 41.943 18.693 1.00 40.50 118 LYS A O 1
ATOM 876 N N . LYS A 1 119 ? -14.763 42.280 16.986 1.00 45.09 119 LYS A N 1
ATOM 877 C CA . LYS A 1 119 ? -14.271 43.593 17.423 1.00 45.09 119 LYS A CA 1
ATOM 878 C C . LYS A 1 119 ? -14.759 44.628 16.413 1.00 45.09 119 LYS A C 1
ATOM 880 O O . LYS A 1 119 ? -14.452 44.549 15.229 1.00 45.09 119 LYS A O 1
ATOM 885 N N . ALA A 1 120 ? -15.617 45.510 16.912 1.00 52.34 120 ALA A N 1
ATOM 886 C CA . ALA A 1 120 ? -16.361 46.535 16.195 1.00 52.34 120 ALA A CA 1
ATOM 887 C C . ALA A 1 120 ? -15.477 47.458 15.330 1.00 52.34 120 ALA A C 1
ATOM 889 O O . ALA A 1 120 ? -14.359 47.775 15.744 1.00 52.34 120 ALA A O 1
ATOM 890 N N . PRO A 1 121 ? -15.981 47.975 14.192 1.00 50.22 121 PRO A N 1
ATOM 891 C CA . PRO A 1 121 ? -15.348 49.092 13.516 1.00 50.22 121 PRO A CA 1
ATOM 892 C C . PRO A 1 121 ? -15.814 50.391 14.187 1.00 50.22 121 PRO A C 1
ATOM 894 O O . PRO A 1 121 ? -16.946 50.842 14.004 1.00 50.22 121 PRO A O 1
ATOM 897 N N . ALA A 1 122 ? -14.941 50.989 14.996 1.00 53.06 122 ALA A N 1
ATOM 898 C CA . ALA A 1 122 ? -15.123 52.356 15.460 1.00 53.06 122 ALA A CA 1
ATOM 899 C C . ALA A 1 122 ? -14.695 53.328 14.349 1.00 53.06 122 ALA A C 1
ATOM 901 O O . ALA A 1 122 ? -13.563 53.322 13.873 1.00 53.06 122 ALA A O 1
ATOM 902 N N . LYS A 1 123 ? -15.672 54.137 13.948 1.00 48.66 123 LYS A N 1
ATOM 903 C CA . LYS A 1 123 ? -15.638 55.301 13.062 1.00 48.66 123 LYS A CA 1
ATOM 904 C C . LYS A 1 123 ? -14.364 56.151 13.216 1.00 48.66 123 LYS A C 1
ATOM 906 O O . LYS A 1 123 ? -14.090 56.611 14.321 1.00 48.66 123 LYS A O 1
ATOM 911 N N . LYS A 1 124 ? -13.712 56.524 12.104 1.00 44.97 124 LYS A N 1
ATOM 912 C CA . LYS A 1 124 ? -13.160 57.886 11.963 1.00 44.97 124 LYS A CA 1
ATOM 913 C C . LYS A 1 124 ? -12.952 58.322 10.504 1.00 44.97 124 LYS A C 1
ATOM 915 O O . LYS A 1 124 ? -12.142 57.762 9.783 1.00 44.97 124 LYS A O 1
ATOM 920 N N . ALA A 1 125 ? -13.702 59.371 10.164 1.00 50.94 125 ALA A N 1
ATOM 921 C CA . ALA A 1 125 ? -13.380 60.507 9.300 1.00 50.94 125 ALA A CA 1
ATOM 922 C C . ALA A 1 125 ? -12.918 60.279 7.844 1.00 50.94 125 ALA A C 1
ATOM 924 O O . ALA A 1 125 ? -11.747 60.112 7.527 1.00 50.94 125 ALA A O 1
ATOM 925 N N . THR A 1 126 ? -13.899 60.468 6.964 1.00 42.50 126 THR A N 1
ATOM 926 C CA . THR A 1 126 ? -13.860 61.255 5.723 1.00 42.50 126 THR A CA 1
ATOM 927 C C . THR A 1 126 ? -12.725 62.286 5.597 1.00 42.50 126 THR A C 1
ATOM 929 O O . THR A 1 126 ? -12.622 63.190 6.426 1.00 42.50 126 THR A O 1
ATOM 932 N N . LYS A 1 127 ? -12.012 62.269 4.463 1.00 49.25 127 LYS A N 1
ATOM 933 C CA . LYS A 1 127 ? -11.723 63.478 3.670 1.00 49.25 127 LYS A CA 1
ATOM 934 C C . LYS A 1 127 ? -11.394 63.107 2.220 1.00 49.25 127 LYS A C 1
ATOM 936 O O . LYS A 1 127 ? -10.510 62.305 1.945 1.00 49.25 127 LYS A O 1
ATOM 941 N N . ALA A 1 128 ? -12.172 63.694 1.320 1.00 46.31 128 ALA A N 1
ATOM 942 C CA . ALA A 1 128 ? -12.041 63.632 -0.124 1.00 46.31 128 ALA A CA 1
ATOM 943 C C . ALA A 1 128 ? -10.896 64.528 -0.620 1.00 46.31 128 ALA A C 1
ATOM 945 O O . ALA A 1 128 ? -10.713 65.613 -0.077 1.00 46.31 128 ALA A O 1
ATOM 946 N N . ALA A 1 129 ? -10.218 64.132 -1.703 1.00 50.34 129 ALA A N 1
ATOM 947 C CA . ALA A 1 129 ? -9.726 65.058 -2.728 1.00 50.34 129 ALA A CA 1
ATOM 948 C C . ALA A 1 129 ? -9.315 64.313 -4.013 1.00 50.34 129 ALA A C 1
ATOM 950 O O . ALA A 1 129 ? -8.618 63.305 -3.988 1.00 50.34 129 ALA A O 1
ATOM 951 N N . LYS A 1 130 ? -9.801 64.859 -5.130 1.00 47.97 130 LYS A N 1
ATOM 952 C CA . LYS A 1 130 ? -9.657 64.478 -6.544 1.00 47.97 130 LYS A CA 1
ATOM 953 C C . LYS A 1 130 ? -8.246 64.706 -7.117 1.00 47.97 130 LYS A C 1
ATOM 955 O O . LYS A 1 130 ? -7.641 65.724 -6.804 1.00 47.97 130 LYS A O 1
ATOM 960 N N . LYS A 1 131 ? -7.861 63.882 -8.107 1.00 45.84 131 LYS A N 1
ATOM 961 C CA . LYS A 1 131 ? -7.386 64.222 -9.487 1.00 45.84 131 LYS A CA 1
ATOM 962 C C . LYS A 1 131 ? -6.755 62.953 -10.095 1.00 45.84 131 LYS A C 1
ATOM 964 O O . LYS A 1 131 ? -5.838 62.404 -9.510 1.00 45.84 131 LYS A O 1
ATOM 969 N N . ALA A 1 132 ? -7.332 62.289 -11.097 1.00 44.31 132 ALA A N 1
ATOM 970 C CA . ALA A 1 132 ? -7.483 62.648 -12.514 1.00 44.31 132 ALA A CA 1
ATOM 971 C C . ALA A 1 132 ? -6.156 62.740 -13.302 1.00 44.31 132 ALA A C 1
ATOM 973 O O . ALA A 1 132 ? -5.351 63.628 -13.045 1.00 44.31 132 ALA A O 1
ATOM 974 N N . ALA A 1 133 ? -6.076 61.879 -14.332 1.00 52.91 133 ALA A N 1
ATOM 975 C CA . ALA A 1 133 ? -5.510 62.103 -15.673 1.00 52.91 133 ALA A CA 1
ATOM 976 C C . ALA A 1 133 ? -4.209 61.364 -16.103 1.00 52.91 133 ALA A C 1
ATOM 978 O O . ALA A 1 133 ? -3.096 61.818 -15.874 1.00 52.91 133 ALA A O 1
ATOM 979 N N . THR A 1 134 ? -4.426 60.360 -16.972 1.00 48.81 134 THR A N 1
ATOM 980 C CA . THR A 1 134 ? -3.925 60.253 -18.372 1.00 48.81 134 THR A CA 1
ATOM 981 C C . THR A 1 134 ? -2.617 59.526 -18.760 1.00 48.81 134 THR A C 1
ATOM 983 O O . THR A 1 134 ? -1.562 59.732 -18.177 1.00 48.81 134 THR A O 1
ATOM 986 N N . LYS A 1 135 ? -2.751 58.838 -19.921 1.00 49.66 135 LYS A N 1
ATOM 987 C CA . LYS A 1 135 ? -1.787 58.345 -20.948 1.00 49.66 135 LYS A CA 1
ATOM 988 C C . LYS A 1 135 ? -1.333 56.877 -20.807 1.00 49.66 135 LYS A C 1
ATOM 990 O O . LYS A 1 135 ? -0.566 56.557 -19.916 1.00 49.66 135 LYS A O 1
ATOM 995 N N . ALA A 1 136 ? -1.908 55.904 -21.528 1.00 54.03 136 ALA A N 1
ATOM 996 C CA . ALA A 1 136 ? -1.977 55.610 -22.983 1.00 54.03 136 ALA A CA 1
ATOM 997 C C . ALA A 1 136 ? -0.806 54.721 -23.504 1.00 54.03 136 ALA A C 1
ATOM 999 O O . ALA A 1 136 ? 0.344 55.012 -23.186 1.00 54.03 136 ALA A O 1
ATOM 1000 N N . PRO A 1 137 ? -1.082 53.656 -24.300 1.00 56.09 137 PRO A N 1
ATOM 1001 C CA . PRO A 1 137 ? -0.117 52.632 -24.743 1.00 56.09 137 PRO A CA 1
ATOM 1002 C C . PRO A 1 137 ? 0.402 52.869 -26.179 1.00 56.09 137 PRO A C 1
ATOM 1004 O O . PRO A 1 137 ? -0.236 53.610 -26.919 1.00 56.09 137 PRO A O 1
ATOM 1007 N N . ALA A 1 138 ? 1.507 52.215 -26.596 1.00 53.28 138 ALA A N 1
ATOM 1008 C CA . ALA A 1 138 ? 1.756 51.708 -27.970 1.00 53.28 138 ALA A CA 1
ATOM 1009 C C . ALA A 1 138 ? 3.216 51.242 -28.226 1.00 53.28 138 ALA A C 1
ATOM 1011 O O . ALA A 1 138 ? 4.151 51.806 -27.662 1.00 53.28 138 ALA A O 1
ATOM 1012 N N . ARG A 1 139 ? 3.349 50.376 -29.261 1.00 53.75 139 ARG A N 1
ATOM 1013 C CA . ARG A 1 139 ? 4.509 50.072 -30.160 1.00 53.75 139 ARG A CA 1
ATOM 1014 C C . ARG A 1 139 ? 5.315 48.810 -29.793 1.00 53.75 139 ARG A C 1
ATOM 1016 O O . ARG A 1 139 ? 5.594 48.607 -28.626 1.00 53.75 139 ARG A O 1
ATOM 1023 N N . LYS A 1 140 ? 5.789 47.929 -30.693 1.00 50.31 140 LYS A N 1
ATOM 1024 C CA . LYS A 1 140 ? 5.751 47.685 -32.164 1.00 50.31 140 LYS A CA 1
ATOM 1025 C C . LYS A 1 140 ? 6.362 46.265 -32.353 1.00 50.31 140 LYS A C 1
ATOM 1027 O O . LYS A 1 140 ? 7.343 45.959 -31.693 1.00 50.31 140 LYS A O 1
ATOM 1032 N N . ALA A 1 141 ? 5.720 45.313 -33.035 1.00 44.25 141 ALA A N 1
ATOM 1033 C CA . ALA A 1 141 ? 6.036 44.821 -34.392 1.00 44.25 141 ALA A CA 1
ATOM 1034 C C . ALA A 1 141 ? 7.532 44.690 -34.784 1.00 44.25 141 ALA A C 1
ATOM 1036 O O . ALA A 1 141 ? 8.170 45.713 -35.016 1.00 44.25 141 ALA A O 1
ATOM 1037 N N . ALA A 1 142 ? 8.026 43.454 -34.996 1.00 50.66 142 ALA A N 1
ATOM 1038 C CA . ALA A 1 142 ? 8.997 43.102 -36.050 1.00 50.66 142 ALA A CA 1
ATOM 1039 C C . ALA A 1 142 ? 9.127 41.573 -36.267 1.00 50.66 142 ALA A C 1
ATOM 1041 O O . ALA A 1 142 ? 9.194 40.778 -35.337 1.00 50.66 142 ALA A O 1
ATOM 1042 N N . THR A 1 143 ? 9.141 41.219 -37.547 1.00 46.53 143 THR A N 1
ATOM 1043 C CA . THR A 1 143 ? 9.075 39.924 -38.251 1.00 46.53 143 THR A CA 1
ATOM 1044 C C . THR A 1 143 ? 10.450 39.367 -38.686 1.00 46.53 143 THR A C 1
ATOM 1046 O O . THR A 1 143 ? 11.401 40.142 -38.725 1.00 46.53 143 THR A O 1
ATOM 1049 N N . LYS A 1 144 ? 10.457 38.126 -39.239 1.00 52.34 144 LYS A N 1
ATOM 1050 C CA . LYS A 1 144 ? 11.464 37.458 -40.134 1.00 52.34 144 LYS A CA 1
ATOM 1051 C C . LYS A 1 144 ? 12.530 36.612 -39.396 1.00 52.34 144 LYS A C 1
ATOM 1053 O O . LYS A 1 144 ? 13.052 37.070 -38.399 1.00 52.34 144 LYS A O 1
ATOM 1058 N N . ALA A 1 145 ? 12.958 35.402 -39.788 1.00 53.38 145 ALA A N 1
ATOM 1059 C CA . ALA A 1 145 ? 12.732 34.479 -40.915 1.00 53.38 145 ALA A CA 1
ATOM 1060 C C . ALA A 1 145 ? 13.326 33.075 -40.559 1.00 53.38 145 ALA A C 1
ATOM 1062 O O . ALA A 1 145 ? 14.155 33.006 -39.651 1.00 53.38 145 ALA A O 1
ATOM 1063 N N . PRO A 1 146 ? 12.976 31.969 -41.260 1.00 48.59 146 PRO A N 1
ATOM 1064 C CA . PRO A 1 146 ? 13.611 30.652 -41.103 1.00 48.59 146 PRO A CA 1
ATOM 1065 C C . PRO A 1 146 ? 14.509 30.225 -42.296 1.00 48.59 146 PRO A C 1
ATOM 1067 O O . PRO A 1 146 ? 14.413 30.784 -43.385 1.00 48.59 146 PRO A O 1
ATOM 1070 N N . ALA A 1 147 ? 15.275 29.139 -42.077 1.00 51.19 147 ALA A N 1
ATOM 1071 C CA . ALA A 1 147 ? 15.891 28.193 -43.039 1.00 51.19 147 ALA A CA 1
ATOM 1072 C C . ALA A 1 147 ? 17.371 28.363 -43.475 1.00 51.19 147 ALA A C 1
ATOM 1074 O O . ALA A 1 147 ? 17.752 29.381 -44.043 1.00 51.19 147 ALA A O 1
ATOM 1075 N N . LYS A 1 148 ? 18.153 27.273 -43.282 1.00 54.75 148 LYS A N 1
ATOM 1076 C CA . LYS A 1 148 ? 19.170 26.616 -44.167 1.00 54.75 148 LYS A CA 1
ATOM 1077 C C . LYS A 1 148 ? 19.953 25.569 -43.329 1.00 54.75 148 LYS A C 1
ATOM 1079 O O . LYS A 1 148 ? 20.569 25.938 -42.342 1.00 54.75 148 LYS A O 1
ATOM 1084 N N . LYS A 1 149 ? 19.720 24.246 -43.439 1.00 44.44 149 LYS A N 1
ATOM 1085 C CA . LYS A 1 149 ? 20.285 23.221 -44.367 1.00 44.44 149 LYS A CA 1
ATOM 1086 C C . LYS A 1 149 ? 21.821 23.235 -44.528 1.00 44.44 149 LYS A C 1
ATOM 1088 O O . LYS A 1 149 ? 22.320 24.165 -45.143 1.00 44.44 149 LYS A O 1
ATOM 1093 N N . ALA A 1 150 ? 22.492 22.155 -44.085 1.00 47.38 150 ALA A N 1
ATOM 1094 C CA . ALA A 1 150 ? 23.616 21.420 -44.728 1.00 47.38 150 ALA A CA 1
ATOM 1095 C C . ALA A 1 150 ? 24.301 20.491 -43.683 1.00 47.38 150 ALA A C 1
ATOM 1097 O O . ALA A 1 150 ? 24.665 20.949 -42.610 1.00 47.38 150 ALA A O 1
ATOM 1098 N N . ALA A 1 151 ? 24.241 19.160 -43.836 1.00 51.47 151 ALA A N 1
ATOM 1099 C CA . ALA A 1 151 ? 25.258 18.288 -44.470 1.00 51.47 151 ALA A CA 1
ATOM 1100 C C . ALA A 1 151 ? 26.338 17.787 -43.468 1.00 51.47 151 ALA A C 1
ATOM 1102 O O . ALA A 1 151 ? 27.180 18.544 -43.012 1.00 51.47 151 ALA A O 1
ATOM 1103 N N . THR A 1 152 ? 26.194 16.569 -42.923 1.00 46.12 152 THR A N 1
ATOM 1104 C CA . THR A 1 152 ? 26.944 15.333 -43.283 1.00 46.12 152 THR A CA 1
ATOM 1105 C C . THR A 1 152 ? 28.463 15.363 -43.049 1.00 46.12 152 THR A C 1
ATOM 1107 O O . THR A 1 152 ? 29.174 16.005 -43.814 1.00 46.12 152 THR A O 1
ATOM 1110 N N . LYS A 1 153 ? 28.967 14.539 -42.113 1.00 49.34 153 LYS A N 1
ATOM 1111 C CA . LYS A 1 153 ? 29.902 13.407 -42.347 1.00 49.34 153 LYS A CA 1
ATOM 1112 C C . LYS A 1 153 ? 30.381 12.798 -41.015 1.00 49.34 153 LYS A C 1
ATOM 1114 O O . LYS A 1 153 ? 30.516 13.483 -40.010 1.00 49.34 153 LYS A O 1
ATOM 1119 N N . ALA A 1 154 ? 30.533 11.476 -41.033 1.00 52.50 154 ALA A N 1
ATOM 1120 C CA . ALA A 1 154 ? 30.740 10.571 -39.903 1.00 52.50 154 ALA A CA 1
ATOM 1121 C C . ALA A 1 154 ? 32.249 10.172 -39.756 1.00 52.50 154 ALA A C 1
ATOM 1123 O O . ALA A 1 154 ? 33.085 10.919 -40.255 1.00 52.50 154 ALA A O 1
ATOM 1124 N N . PRO A 1 155 ? 32.647 9.086 -39.048 1.00 53.03 155 PRO A N 1
ATOM 1125 C CA . PRO A 1 155 ? 33.511 9.128 -37.851 1.00 53.03 155 PRO A CA 1
ATOM 1126 C C . PRO A 1 155 ? 34.840 8.332 -37.998 1.00 53.03 155 PRO A C 1
ATOM 1128 O O . PRO A 1 155 ? 35.024 7.672 -39.011 1.00 53.03 155 PRO A O 1
ATOM 1131 N N . ALA A 1 156 ? 35.728 8.329 -36.977 1.00 52.47 156 ALA A N 1
ATOM 1132 C CA . ALA A 1 156 ? 36.507 7.161 -36.474 1.00 52.47 156 ALA A CA 1
ATOM 1133 C C . ALA A 1 156 ? 37.871 7.486 -35.795 1.00 52.47 156 ALA A C 1
ATOM 1135 O O . ALA A 1 156 ? 38.754 8.077 -36.396 1.00 52.47 156 ALA A O 1
ATOM 1136 N N . LYS A 1 157 ? 38.033 6.927 -34.579 1.00 49.47 157 LYS A N 1
ATOM 1137 C CA . LYS A 1 157 ? 39.162 6.122 -34.031 1.00 49.47 157 LYS A CA 1
ATOM 1138 C C . LYS A 1 157 ? 40.617 6.658 -33.990 1.00 49.47 157 LYS A C 1
ATOM 1140 O O . LYS A 1 157 ? 41.275 6.719 -35.018 1.00 49.47 157 LYS A O 1
ATOM 1145 N N . LYS A 1 158 ? 41.158 6.757 -32.756 1.00 44.88 158 LYS A N 1
ATOM 1146 C CA . LYS A 1 158 ? 42.513 6.380 -32.220 1.00 44.88 158 LYS A CA 1
ATOM 1147 C C . LYS A 1 158 ? 42.826 7.294 -31.010 1.00 44.88 158 LYS A C 1
ATOM 1149 O O . LYS A 1 158 ? 42.365 8.419 -31.013 1.00 44.88 158 LYS A O 1
ATOM 1154 N N . ALA A 1 159 ? 43.578 6.975 -29.955 1.00 48.47 159 ALA A N 1
ATOM 1155 C CA . ALA A 1 159 ? 44.273 5.789 -29.464 1.00 48.47 159 ALA A CA 1
ATOM 1156 C C . ALA A 1 159 ? 44.706 6.041 -27.990 1.00 48.47 159 ALA A C 1
ATOM 1158 O O . ALA A 1 159 ? 45.128 7.136 -27.644 1.00 48.47 159 ALA A O 1
ATOM 1159 N N . VAL A 1 160 ? 44.548 5.011 -27.152 1.00 49.56 160 VAL A N 1
ATOM 1160 C CA . VAL A 1 160 ? 45.428 4.441 -26.097 1.00 49.56 160 VAL A CA 1
ATOM 1161 C C . VAL A 1 160 ? 46.611 5.258 -25.506 1.00 49.56 160 VAL A C 1
ATOM 1163 O O . VAL A 1 160 ? 47.525 5.587 -26.253 1.00 49.56 160 VAL A O 1
ATOM 1166 N N . LYS A 1 161 ? 46.674 5.396 -24.156 1.00 44.72 161 LYS A N 1
ATOM 1167 C CA . LYS A 1 161 ? 47.853 5.208 -23.235 1.00 44.72 161 LYS A CA 1
ATOM 1168 C C . LYS A 1 161 ? 47.419 5.492 -21.768 1.00 44.72 161 LYS A C 1
ATOM 1170 O O . LYS A 1 161 ? 46.973 6.592 -21.487 1.00 44.72 161 LYS A O 1
ATOM 1175 N N . ALA A 1 162 ? 47.217 4.525 -20.863 1.00 48.25 162 ALA A N 1
ATOM 1176 C CA . ALA A 1 162 ? 48.151 3.753 -20.017 1.00 48.25 162 ALA A CA 1
ATOM 1177 C C . ALA A 1 162 ? 48.930 4.550 -18.929 1.00 48.25 162 ALA A C 1
ATOM 1179 O O . ALA A 1 162 ? 49.822 5.317 -19.272 1.00 48.25 162 ALA A O 1
ATOM 1180 N N . THR A 1 163 ? 48.653 4.261 -17.635 1.00 47.00 163 THR A N 1
ATOM 1181 C CA . THR A 1 163 ? 49.586 3.822 -16.543 1.00 47.00 163 THR A CA 1
ATOM 1182 C C . THR A 1 163 ? 49.414 4.441 -15.122 1.00 47.00 163 THR A C 1
ATOM 1184 O O . THR A 1 163 ? 49.380 5.655 -14.981 1.00 47.00 163 THR A O 1
ATOM 1187 N N . LYS A 1 164 ? 49.434 3.540 -14.097 1.00 48.53 164 LYS A N 1
ATOM 1188 C CA . LYS A 1 164 ? 49.843 3.650 -12.649 1.00 48.53 164 LYS A CA 1
ATOM 1189 C C . LYS A 1 164 ? 48.887 4.383 -11.658 1.00 48.53 164 LYS A C 1
ATOM 1191 O O . LYS A 1 164 ? 48.659 5.566 -11.823 1.00 48.53 164 LYS A O 1
ATOM 1196 N N . SER A 1 165 ? 48.148 3.761 -10.706 1.00 46.09 165 SER A N 1
ATOM 1197 C CA . SER A 1 165 ? 48.458 2.966 -9.464 1.00 46.09 165 SER A CA 1
ATOM 1198 C C . SER A 1 165 ? 49.231 3.724 -8.354 1.00 46.09 165 SER A C 1
ATOM 1200 O O . SER A 1 165 ? 50.133 4.462 -8.734 1.00 46.09 165 SER A O 1
ATOM 1202 N N . PRO A 1 166 ? 49.106 3.416 -7.028 1.00 53.06 166 PRO A N 1
ATOM 1203 C CA . PRO A 1 166 ? 47.965 2.936 -6.203 1.00 53.06 166 PRO A CA 1
ATOM 1204 C C . PRO A 1 166 ? 47.888 3.514 -4.734 1.00 53.06 166 PRO A C 1
ATOM 1206 O O . PRO A 1 166 ? 48.763 4.245 -4.290 1.00 53.06 166 PRO A O 1
ATOM 1209 N N . ALA A 1 167 ? 46.880 3.053 -3.9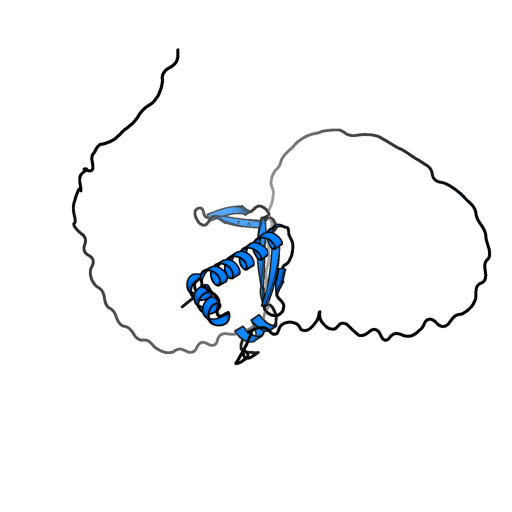60 1.00 51.59 167 ALA A N 1
ATOM 1210 C CA . ALA A 1 167 ? 46.827 2.851 -2.483 1.00 51.59 167 ALA A CA 1
ATOM 1211 C C . ALA A 1 167 ? 46.540 4.008 -1.475 1.00 51.59 167 ALA A C 1
ATOM 1213 O O . ALA A 1 167 ? 47.383 4.868 -1.254 1.00 51.59 167 ALA A O 1
ATOM 1214 N N . LYS A 1 168 ? 45.436 3.884 -0.694 1.00 50.88 168 LYS A N 1
ATOM 1215 C CA . LYS A 1 168 ? 45.416 3.695 0.792 1.00 50.88 168 LYS A CA 1
ATOM 1216 C C . LYS A 1 168 ? 43.999 3.744 1.426 1.00 50.88 168 LYS A C 1
ATOM 1218 O O . LYS A 1 168 ? 43.339 4.764 1.318 1.00 50.88 168 LYS A O 1
ATOM 1223 N N . LYS A 1 169 ? 43.680 2.673 2.198 1.00 45.84 169 LYS A N 1
ATOM 1224 C CA . LYS A 1 169 ? 43.087 2.615 3.578 1.00 45.84 169 LYS A CA 1
ATOM 1225 C C . LYS A 1 169 ? 41.642 3.190 3.779 1.00 45.84 169 LYS A C 1
ATOM 1227 O O . LYS A 1 169 ? 41.306 4.175 3.158 1.00 45.84 169 LYS A O 1
ATOM 1232 N N . VAL A 1 170 ? 40.697 2.706 4.614 1.00 55.28 170 VAL A N 1
ATOM 1233 C CA . VAL A 1 170 ? 40.707 2.098 5.970 1.00 55.28 170 VAL A CA 1
ATOM 1234 C C . VAL A 1 170 ? 39.309 1.466 6.313 1.00 55.28 170 VAL A C 1
ATOM 1236 O O . VAL A 1 170 ? 38.306 2.146 6.139 1.00 55.28 170 VAL A O 1
ATOM 1239 N N . THR A 1 171 ? 39.267 0.250 6.913 1.00 47.81 171 THR A N 1
ATOM 1240 C CA . THR A 1 171 ? 38.263 -0.344 7.882 1.00 47.81 171 THR A CA 1
ATOM 1241 C C . THR A 1 171 ? 36.776 -0.542 7.482 1.00 47.81 171 THR A C 1
ATOM 1243 O O . THR A 1 171 ? 36.251 0.228 6.702 1.00 47.81 171 THR A O 1
ATOM 1246 N N . LYS A 1 172 ? 35.964 -1.500 7.982 1.00 48.12 172 LYS A N 1
ATOM 1247 C CA . LYS A 1 172 ? 35.952 -2.364 9.190 1.00 48.12 172 LYS A CA 1
ATOM 1248 C C . LYS A 1 172 ? 34.902 -3.500 9.012 1.00 48.12 172 LYS A C 1
ATOM 1250 O O . LYS A 1 172 ? 33.949 -3.315 8.266 1.00 48.12 172 LYS A O 1
ATOM 1255 N N . ALA A 1 173 ? 35.018 -4.551 9.840 1.00 50.19 173 ALA A N 1
ATOM 1256 C CA . ALA A 1 173 ? 33.976 -5.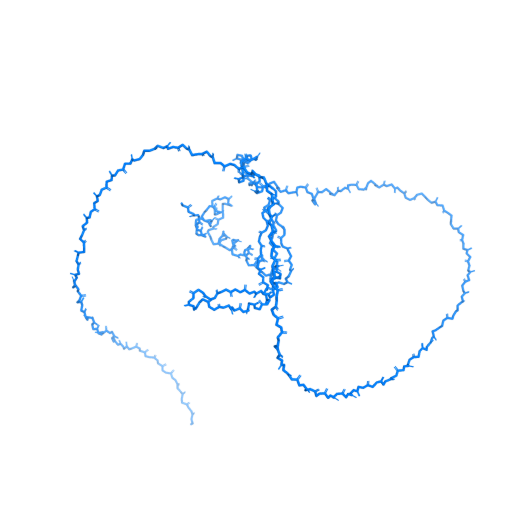493 10.312 1.00 50.19 173 ALA A CA 1
ATOM 1257 C C . ALA A 1 173 ? 33.843 -6.882 9.639 1.00 50.19 173 ALA A C 1
ATOM 1259 O O . ALA A 1 173 ? 33.126 -7.073 8.663 1.00 50.19 173 ALA A O 1
ATOM 1260 N N . VAL A 1 174 ? 34.430 -7.890 10.301 1.00 44.25 174 VAL A N 1
ATOM 1261 C CA . VAL A 1 174 ? 33.990 -9.295 10.272 1.00 44.25 174 VAL A CA 1
ATOM 1262 C C . VAL A 1 174 ? 33.995 -9.814 11.713 1.00 44.25 174 VAL A C 1
ATOM 1264 O O . VAL A 1 174 ? 35.032 -9.804 12.372 1.00 44.25 174 VAL A O 1
ATOM 1267 N N . LYS A 1 175 ? 32.842 -10.282 12.198 1.00 57.50 175 LYS A N 1
ATOM 1268 C CA . LYS A 1 175 ? 32.731 -11.244 13.303 1.00 57.50 175 LYS A CA 1
ATOM 1269 C C . LYS A 1 175 ? 31.660 -12.261 12.909 1.00 57.50 175 LYS A C 1
ATOM 1271 O O . LYS A 1 175 ? 30.493 -11.913 12.763 1.00 57.50 175 LYS A O 1
ATOM 1276 N N . LYS A 1 176 ? 32.100 -13.499 12.679 1.00 45.69 176 LYS A N 1
ATOM 1277 C CA . LYS A 1 176 ? 31.277 -14.705 12.560 1.00 45.69 176 LYS A CA 1
ATOM 1278 C C . LYS A 1 176 ? 31.328 -15.436 13.899 1.00 45.69 176 LYS A C 1
ATOM 1280 O O . LYS A 1 176 ? 32.409 -15.587 14.460 1.00 45.69 176 LYS A O 1
ATOM 1285 N N . THR A 1 177 ? 30.192 -15.964 14.327 1.00 49.75 177 THR A N 1
ATOM 1286 C CA . THR A 1 177 ? 30.091 -17.073 15.277 1.00 49.75 177 THR A CA 1
ATOM 1287 C C . THR A 1 177 ? 29.112 -18.094 14.702 1.00 49.75 177 THR A C 1
ATOM 1289 O O . THR A 1 177 ? 28.063 -17.740 14.168 1.00 49.75 177 THR A O 1
ATOM 1292 N N . ALA A 1 178 ? 29.542 -19.357 14.738 1.00 50.78 178 ALA A N 1
ATOM 1293 C CA . ALA A 1 178 ? 28.800 -20.563 14.381 1.00 50.78 178 ALA A CA 1
ATOM 1294 C C . ALA A 1 178 ? 27.558 -20.734 15.292 1.00 50.78 178 ALA A C 1
ATOM 1296 O O . ALA A 1 178 ? 27.432 -20.027 16.287 1.00 50.78 178 ALA A O 1
ATOM 1297 N N . VAL A 1 179 ? 26.599 -21.627 15.018 1.00 53.94 179 VAL A N 1
ATOM 1298 C CA . VAL A 1 179 ? 26.643 -23.032 15.475 1.00 53.94 179 VAL A CA 1
ATOM 1299 C C . VAL A 1 179 ? 25.388 -23.792 14.956 1.00 53.94 179 VAL A C 1
ATOM 1301 O O . VAL A 1 179 ? 24.267 -23.341 15.159 1.00 53.94 179 VAL A O 1
ATOM 1304 N N . LYS A 1 180 ? 25.631 -24.974 14.350 1.00 49.25 180 LYS A N 1
ATOM 1305 C CA . LYS A 1 180 ? 24.883 -26.264 14.444 1.00 49.25 180 LYS A CA 1
ATOM 1306 C C . LYS A 1 180 ? 23.599 -26.545 13.629 1.00 49.25 180 LYS A C 1
ATOM 1308 O O . LYS A 1 180 ? 22.481 -26.249 14.021 1.00 49.25 180 LYS A O 1
ATOM 1313 N N . ALA A 1 181 ? 23.831 -27.271 12.532 1.00 48.66 181 ALA A N 1
ATOM 1314 C CA . ALA A 1 181 ? 23.317 -28.608 12.187 1.00 48.66 181 ALA A CA 1
ATOM 1315 C C . ALA A 1 181 ? 21.961 -29.104 12.744 1.00 48.66 181 ALA A C 1
ATOM 1317 O O . ALA A 1 181 ? 21.819 -29.347 13.939 1.00 48.66 181 ALA A O 1
ATOM 1318 N N . SER A 1 182 ? 21.068 -29.509 11.833 1.00 50.72 182 SER A N 1
ATOM 1319 C CA . SER A 1 182 ? 20.474 -30.857 11.848 1.00 50.72 182 SER A CA 1
ATOM 1320 C C . SER A 1 182 ? 19.911 -31.240 10.471 1.00 50.72 182 SER A C 1
ATOM 1322 O O . SER A 1 182 ? 19.313 -30.446 9.751 1.00 50.72 182 SER A O 1
ATOM 1324 N N . VAL A 1 183 ? 20.206 -32.482 10.103 1.00 51.75 183 VAL A N 1
ATOM 1325 C CA . VAL A 1 183 ? 19.890 -33.196 8.865 1.00 51.75 183 VAL A CA 1
ATOM 1326 C C . VAL A 1 183 ? 18.583 -33.959 9.074 1.00 51.75 183 VAL A C 1
ATOM 1328 O O . VAL A 1 183 ? 18.452 -34.609 10.108 1.00 51.75 183 VAL A O 1
ATOM 1331 N N . ARG A 1 184 ? 17.679 -33.997 8.083 1.00 53.84 184 ARG A N 1
ATOM 1332 C CA . ARG A 1 184 ? 16.918 -35.220 7.763 1.00 53.84 184 ARG A CA 1
ATOM 1333 C C . ARG A 1 184 ? 16.306 -35.188 6.361 1.00 53.84 184 ARG A C 1
ATOM 1335 O O . ARG A 1 184 ? 15.814 -34.183 5.866 1.00 53.84 184 ARG A O 1
ATOM 1342 N N . LYS A 1 185 ? 16.444 -36.357 5.750 1.00 46.91 185 LYS A N 1
ATOM 1343 C CA . LYS A 1 185 ? 16.269 -36.791 4.367 1.00 46.91 185 LYS A CA 1
ATOM 1344 C C . LYS A 1 185 ? 14.912 -37.500 4.276 1.00 46.91 185 LYS A C 1
ATOM 1346 O O . LYS A 1 185 ? 14.642 -38.332 5.136 1.00 46.91 185 LYS A O 1
ATOM 1351 N N . ALA A 1 186 ? 14.108 -37.240 3.247 1.00 49.31 186 ALA A N 1
ATOM 1352 C CA . ALA A 1 186 ? 13.037 -38.147 2.826 1.00 49.31 186 ALA A CA 1
ATOM 1353 C C . ALA A 1 186 ? 12.720 -37.927 1.339 1.00 49.31 186 ALA A C 1
ATOM 1355 O O . ALA A 1 186 ? 12.117 -36.936 0.940 1.00 49.31 186 ALA A O 1
ATOM 1356 N N . ALA A 1 187 ? 13.193 -38.868 0.527 1.00 53.06 187 ALA A N 1
ATOM 1357 C CA . ALA A 1 187 ? 12.757 -39.105 -0.838 1.00 53.06 187 ALA A CA 1
ATOM 1358 C C . ALA A 1 187 ? 11.422 -39.867 -0.818 1.00 53.06 187 ALA A C 1
ATOM 1360 O O . ALA A 1 187 ? 11.209 -40.648 0.106 1.00 53.06 187 ALA A O 1
ATOM 1361 N N . THR A 1 188 ? 10.574 -39.715 -1.843 1.00 52.31 188 THR A N 1
ATOM 1362 C CA . THR A 1 188 ? 10.100 -40.811 -2.724 1.00 52.31 188 THR A CA 1
ATOM 1363 C C . THR A 1 188 ? 8.856 -40.438 -3.555 1.00 52.31 188 THR A C 1
ATOM 1365 O O . THR A 1 188 ? 7.883 -39.906 -3.042 1.00 52.31 188 THR A O 1
ATOM 1368 N N . LYS A 1 189 ? 8.908 -40.861 -4.831 1.00 53.84 189 LYS A N 1
ATOM 1369 C CA . LYS A 1 189 ? 7.814 -41.358 -5.697 1.00 53.84 189 LYS A CA 1
ATOM 1370 C C . LYS A 1 189 ? 6.854 -40.372 -6.396 1.00 53.84 189 LYS A C 1
ATOM 1372 O O . LYS A 1 189 ? 5.862 -39.918 -5.845 1.00 53.84 189 LYS A O 1
ATOM 1377 N N . ALA A 1 190 ? 7.084 -40.223 -7.707 1.00 50.69 190 ALA A N 1
ATOM 1378 C CA . ALA A 1 190 ? 6.030 -40.197 -8.733 1.00 50.69 190 ALA A CA 1
ATOM 1379 C C . ALA A 1 190 ? 5.435 -41.619 -8.917 1.00 50.69 190 ALA A C 1
ATOM 1381 O O . ALA A 1 190 ? 6.110 -42.591 -8.558 1.00 50.69 190 ALA A O 1
ATOM 1382 N N . PRO A 1 191 ? 4.213 -41.777 -9.474 1.00 58.19 191 PRO A N 1
ATOM 1383 C CA . PRO A 1 191 ? 4.123 -42.074 -10.911 1.00 58.19 191 PRO A CA 1
ATOM 1384 C C . PRO A 1 191 ? 2.865 -41.530 -11.630 1.00 58.19 191 PRO A C 1
ATOM 1386 O O . PRO A 1 191 ? 1.916 -41.027 -11.039 1.00 58.19 191 PRO A O 1
ATOM 1389 N N . ALA A 1 192 ? 2.899 -41.662 -12.954 1.00 53.88 192 ALA A N 1
ATOM 1390 C CA . ALA A 1 192 ? 1.871 -41.313 -13.925 1.00 53.88 192 ALA A CA 1
ATOM 1391 C C . ALA A 1 192 ? 0.728 -42.349 -14.057 1.00 53.88 192 ALA A C 1
ATOM 1393 O O . ALA A 1 192 ? 0.945 -43.530 -13.801 1.00 53.88 192 ALA A O 1
ATOM 1394 N N . LYS A 1 193 ? -0.397 -41.888 -14.645 1.00 55.34 193 LYS A N 1
ATOM 1395 C CA . LYS A 1 193 ? -1.310 -42.545 -15.626 1.00 55.34 193 LYS A CA 1
ATOM 1396 C C . LYS A 1 193 ? -2.808 -42.636 -15.248 1.00 55.34 193 LYS A C 1
ATOM 1398 O O . LYS A 1 193 ? -3.167 -43.131 -14.192 1.00 55.34 193 LYS A O 1
ATOM 1403 N N . LYS A 1 194 ? -3.618 -42.331 -16.283 1.00 50.16 194 LYS A N 1
ATOM 1404 C CA . LYS A 1 194 ? -4.970 -42.828 -16.655 1.00 50.16 194 LYS A CA 1
ATOM 1405 C C . LYS A 1 194 ? -6.238 -42.218 -16.018 1.00 50.16 194 LYS A C 1
ATOM 1407 O O . LYS A 1 194 ? -6.610 -42.576 -14.914 1.00 50.16 194 LYS A O 1
ATOM 1412 N N . ALA A 1 195 ? -6.993 -41.475 -16.840 1.00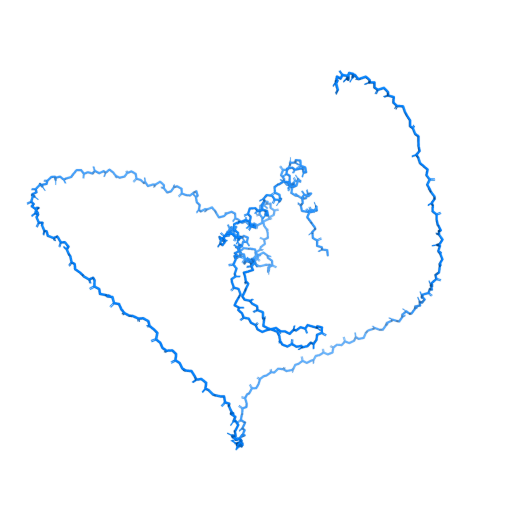 49.06 195 ALA A N 1
ATOM 1413 C CA . ALA A 1 195 ? -8.423 -41.683 -17.174 1.00 49.06 195 ALA A CA 1
ATOM 1414 C C . ALA A 1 195 ? -8.773 -40.706 -18.331 1.00 49.06 195 ALA A C 1
ATOM 1416 O O . ALA A 1 195 ? -8.434 -39.533 -18.237 1.00 49.06 195 ALA A O 1
ATOM 1417 N N . ALA A 1 196 ? -9.173 -41.127 -19.543 1.00 54.19 196 ALA A N 1
ATOM 1418 C CA . ALA A 1 196 ? -10.494 -41.652 -19.944 1.00 54.19 196 ALA A CA 1
ATOM 1419 C C . ALA A 1 196 ? -11.632 -40.656 -19.632 1.00 54.19 196 ALA A C 1
ATOM 1421 O O . ALA A 1 196 ? -11.665 -40.107 -18.546 1.00 54.19 196 ALA A O 1
ATOM 1422 N N . ALA A 1 197 ? -12.648 -40.378 -20.441 1.00 54.81 197 ALA A N 1
ATOM 1423 C CA . ALA A 1 197 ? -13.010 -40.595 -21.833 1.00 54.81 197 ALA A CA 1
ATOM 1424 C C . ALA A 1 197 ? -14.282 -39.730 -22.058 1.00 54.81 197 ALA A C 1
ATOM 1426 O O . ALA A 1 197 ? -14.979 -39.379 -21.110 1.00 54.81 197 ALA A O 1
ATOM 1427 N N . LYS A 1 198 ? -14.538 -39.382 -23.319 1.00 52.75 198 LYS A N 1
ATOM 1428 C CA . LYS A 1 198 ? -15.773 -38.878 -23.957 1.00 52.75 198 LYS A CA 1
ATOM 1429 C C . LYS A 1 198 ? -17.077 -38.832 -23.119 1.00 52.75 198 LYS A C 1
ATOM 1431 O O . LYS A 1 198 ? -17.515 -39.846 -22.588 1.00 52.75 198 LYS A O 1
ATOM 1436 N N . ARG A 1 199 ? -17.798 -37.699 -23.187 1.00 64.06 199 ARG A N 1
ATOM 1437 C CA . ARG A 1 199 ? -19.259 -37.611 -22.957 1.00 64.06 199 ARG A CA 1
ATOM 1438 C C . ARG A 1 199 ? -19.970 -37.057 -24.210 1.00 64.06 199 ARG A C 1
ATOM 1440 O O . ARG A 1 199 ? -19.417 -36.142 -24.821 1.00 64.06 199 AR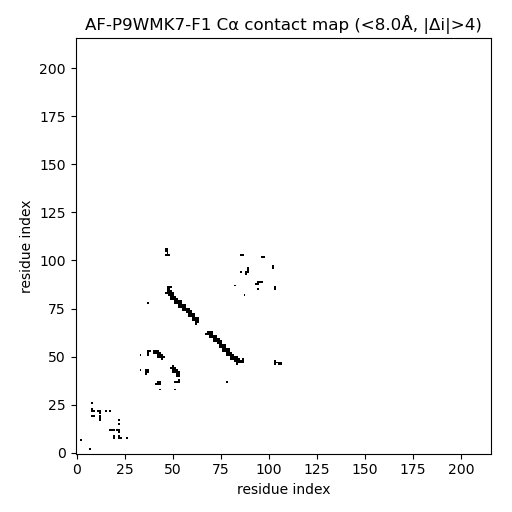G A O 1
ATOM 1447 N N . PRO A 1 200 ? -21.143 -37.600 -24.599 1.00 58.56 200 PRO A N 1
ATOM 1448 C CA . PRO A 1 200 ? -21.857 -37.248 -25.826 1.00 58.56 200 PRO A CA 1
ATOM 1449 C C . PRO A 1 200 ? -22.972 -36.202 -25.624 1.00 58.56 200 PRO A C 1
ATOM 1451 O O . PRO A 1 200 ? -23.302 -35.806 -24.506 1.00 58.56 200 PRO A O 1
ATOM 1454 N N . ALA A 1 201 ? -23.527 -35.778 -26.762 1.00 54.66 201 ALA A N 1
ATOM 1455 C CA . ALA A 1 201 ? -24.693 -34.923 -26.954 1.00 54.66 201 ALA A CA 1
ATOM 1456 C C . ALA A 1 201 ? -25.996 -35.495 -26.364 1.00 54.66 201 ALA A C 1
ATOM 1458 O O . ALA A 1 201 ? -26.126 -36.708 -26.278 1.00 54.66 201 ALA A O 1
ATOM 1459 N N . THR A 1 202 ? -26.944 -34.601 -26.035 1.00 59.03 202 THR A N 1
ATOM 1460 C CA . THR A 1 202 ? -28.406 -34.665 -26.296 1.00 59.03 202 THR A CA 1
ATOM 1461 C C . THR A 1 202 ? -29.126 -33.656 -25.395 1.00 59.03 202 THR A C 1
ATOM 1463 O O . THR A 1 202 ? -29.112 -33.844 -24.184 1.00 59.03 202 THR A O 1
ATOM 1466 N N . LYS A 1 203 ? -29.795 -32.643 -25.966 1.00 60.66 203 LYS A N 1
ATOM 1467 C CA . LYS A 1 203 ? -31.083 -32.098 -25.482 1.00 60.66 203 LYS A CA 1
ATOM 1468 C C . LYS A 1 203 ? -31.799 -31.378 -26.638 1.00 60.66 203 LYS A C 1
ATOM 1470 O O . LYS A 1 203 ? -31.369 -30.329 -27.098 1.00 60.66 203 LYS A O 1
ATOM 1475 N N . ALA A 1 204 ? -32.878 -32.005 -27.087 1.00 65.56 204 ALA A N 1
ATOM 1476 C CA . ALA A 1 204 ? -33.964 -31.509 -27.938 1.00 65.56 204 ALA A CA 1
ATOM 1477 C C . ALA A 1 204 ? -35.242 -31.426 -27.045 1.00 65.56 204 ALA A C 1
ATOM 147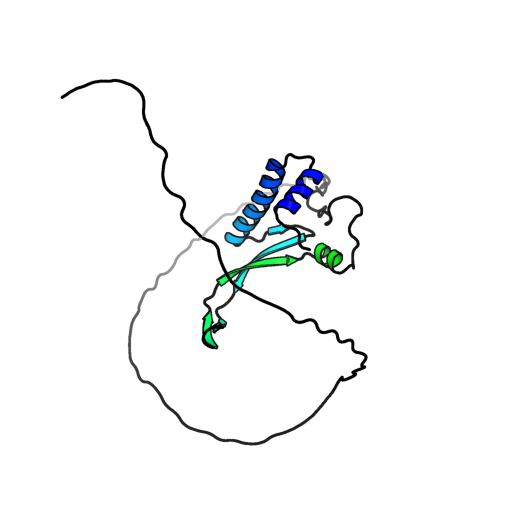9 O O . ALA A 1 204 ? -35.132 -31.774 -25.865 1.00 65.56 204 ALA A O 1
ATOM 1480 N N . PRO A 1 205 ? -36.477 -31.195 -27.543 1.00 57.59 205 PRO A N 1
ATOM 1481 C CA . PRO A 1 205 ? -36.988 -30.217 -28.520 1.00 57.59 205 PRO A CA 1
ATOM 1482 C C . PRO A 1 205 ? -38.325 -29.525 -28.082 1.00 57.59 205 PRO A C 1
ATOM 1484 O O . PRO A 1 205 ? -38.935 -29.885 -27.084 1.00 57.59 205 PRO A O 1
ATOM 1487 N N . ALA A 1 206 ? -38.821 -28.630 -28.953 1.00 59.50 206 ALA A N 1
ATOM 1488 C CA . ALA A 1 206 ? -40.230 -28.414 -29.356 1.00 59.50 206 ALA A CA 1
ATOM 1489 C C . ALA A 1 206 ? -41.273 -27.653 -28.486 1.00 59.50 206 ALA A C 1
ATOM 1491 O O . ALA A 1 206 ? -41.425 -27.866 -27.288 1.00 59.50 206 ALA A O 1
ATOM 1492 N N . LYS A 1 207 ? -42.143 -26.947 -29.248 1.00 58.25 207 LYS A N 1
ATOM 1493 C CA . LYS A 1 207 ? -43.474 -26.344 -28.952 1.00 58.25 207 LYS A CA 1
ATOM 1494 C C . LYS A 1 207 ? -43.388 -24.939 -28.309 1.00 58.25 207 LYS A C 1
ATOM 1496 O O . LYS A 1 207 ? -42.617 -24.748 -27.389 1.00 58.25 207 LYS A O 1
ATOM 1501 N N . LYS A 1 208 ? -44.127 -23.891 -28.710 1.00 56.25 208 LYS A N 1
ATOM 1502 C CA . LYS A 1 208 ? -45.491 -23.779 -29.268 1.00 56.25 208 LYS A CA 1
ATOM 1503 C C . LYS A 1 208 ? -45.758 -22.294 -29.654 1.00 56.25 208 LYS A C 1
ATOM 1505 O O . LYS A 1 208 ? -45.309 -21.443 -28.902 1.00 56.25 208 LYS A O 1
ATOM 1510 N N . ALA A 1 209 ? -46.580 -22.044 -30.693 1.00 53.03 209 ALA A N 1
ATOM 1511 C CA . ALA A 1 209 ? -47.511 -20.892 -30.859 1.00 53.03 209 ALA A CA 1
ATOM 1512 C C . ALA A 1 209 ? -46.905 -19.458 -30.994 1.00 53.03 209 ALA A C 1
ATOM 1514 O O . ALA A 1 209 ? -45.902 -19.151 -30.380 1.00 53.03 209 ALA A O 1
ATOM 1515 N N . THR A 1 210 ? -47.410 -18.465 -31.741 1.00 55.34 210 THR A N 1
ATOM 1516 C CA . THR A 1 210 ? -48.653 -18.226 -32.500 1.00 55.34 210 THR A CA 1
ATOM 1517 C C . THR A 1 210 ? -48.499 -16.901 -33.278 1.00 55.34 210 THR A C 1
ATOM 1519 O O . THR A 1 210 ? -47.949 -15.949 -32.740 1.00 55.34 210 THR A O 1
ATOM 1522 N N . ALA A 1 211 ? -49.087 -16.842 -34.479 1.00 58.66 211 ALA A N 1
ATOM 1523 C CA . ALA A 1 211 ? -49.838 -15.716 -35.063 1.00 58.66 211 ALA A CA 1
ATOM 1524 C C . ALA A 1 211 ? -49.191 -14.318 -35.256 1.00 58.66 211 ALA A C 1
ATOM 1526 O O . ALA A 1 211 ? -49.013 -13.572 -34.302 1.00 58.66 211 ALA A O 1
ATOM 1527 N N . ARG A 1 212 ? -49.097 -13.860 -36.520 1.00 60.59 212 ARG A N 1
ATOM 1528 C CA . ARG A 1 212 ? -50.006 -12.854 -37.140 1.00 60.59 212 ARG A CA 1
ATOM 1529 C C . ARG A 1 212 ? -49.409 -12.234 -38.421 1.00 60.59 212 ARG A C 1
ATOM 1531 O O . ARG A 1 212 ? -48.290 -11.755 -38.385 1.00 60.59 212 ARG A O 1
ATOM 1538 N N . ARG A 1 213 ? -50.259 -12.153 -39.465 1.00 58.09 213 ARG A N 1
ATOM 1539 C CA . ARG A 1 213 ? -50.389 -11.103 -40.517 1.00 58.09 213 ARG A CA 1
ATOM 1540 C C . ARG A 1 213 ? -49.086 -10.650 -41.213 1.00 58.09 213 ARG A C 1
ATOM 1542 O O . ARG A 1 213 ? -48.262 -10.005 -40.597 1.00 58.09 213 ARG A O 1
ATOM 1549 N N . GLY A 1 214 ? -48.843 -10.861 -42.506 1.00 55.56 214 GLY A N 1
ATOM 1550 C CA . GLY A 1 214 ? -49.741 -10.705 -43.651 1.00 55.56 214 GLY A CA 1
ATOM 1551 C C . GLY A 1 214 ? -49.827 -9.236 -44.083 1.00 55.56 214 GLY A C 1
ATOM 1552 O O . GLY A 1 214 ? -50.672 -8.532 -43.534 1.00 55.56 214 GLY A O 1
ATOM 1553 N N . ARG A 1 215 ? -48.998 -8.795 -45.049 1.00 62.38 215 ARG A N 1
ATOM 1554 C CA . ARG A 1 215 ? -49.357 -7.830 -46.114 1.00 62.38 215 ARG A CA 1
ATOM 1555 C C . ARG A 1 215 ? -48.196 -7.603 -47.109 1.00 62.38 215 ARG A C 1
ATOM 1557 O O . ARG A 1 215 ? -47.153 -7.137 -46.674 1.00 62.38 215 ARG A O 1
ATOM 1564 N N . LYS A 1 216 ? -48.519 -7.828 -48.392 1.00 59.78 216 LYS A N 1
ATOM 1565 C CA . LYS A 1 216 ? -47.852 -7.454 -49.658 1.00 59.78 216 LYS A CA 1
ATOM 1566 C C . LYS A 1 216 ? -46.448 -7.980 -49.948 1.00 59.78 216 LYS A C 1
ATOM 1568 O O . LYS A 1 216 ? -45.527 -7.722 -49.155 1.00 59.78 216 LYS A O 1
#

Solvent-accessible surface area (backbone atoms only — not comparable to full-atom values): 15613 Å² total; per-residue (Å²): 141,79,86,51,74,67,60,52,30,53,55,43,14,66,73,67,73,48,55,65,66,60,28,44,49,51,56,51,51,53,52,50,52,50,52,55,40,27,72,77,60,38,69,51,74,44,69,32,52,24,35,38,31,53,42,78,42,68,63,46,79,45,64,41,91,90,77,66,49,80,41,81,44,71,62,43,75,41,83,47,76,46,76,18,71,54,43,49,30,41,75,72,63,78,35,81,68,58,96,70,78,71,81,46,67,74,73,90,72,82,82,68,80,70,79,74,74,90,72,80,89,80,87,82,81,91,81,89,85,89,81,91,87,90,86,87,89,88,90,80,92,89,83,89,84,86,92,84,92,84,84,91,86,87,90,86,91,86,81,93,86,92,87,84,88,86,90,83,91,82,91,86,92,87,87,87,80,87,87,82,88,86,87,87,86,84,86,85,82,85,87,89,88,91,79,88,77,91,85,84,90,88,87,86,84,87,89,79,90,80,91,81,84,90,82,135

Foldseek 3Di:
DDDDPQNQLVVQCVVVVHDSVVSNCVVVVVVVVLVVCQVVQHWDDDALFWIKGKDKDDWDWDADPVPRDIDIDHIDIDIDTDGDPNRVCCVVVVDPADPDDDRGDDPPPPPPPPPPPDDDDDDDDDDDDDDDDDDDDDDDDDDDDDDDDDDDDDDDDDDDDDDDDDDDDDDDDDDDDDDDDDDDDDDDDDDDDDDDDDDDDDDDDDDDDDDDDDDD

GO terms:
  GO:0000976 transcription cis-regulatory region binding (F, IPI)
  GO:0001216 DNA-binding transcription activator activity (F, IPI)
  GO:0032993 protein-DNA complex (C, IPI)
  GO:0045893 positive regulation of DNA-templated transcription (P, EXP)
  GO:0097100 supercoiled DNA binding (F, IDA)
  GO:0003684 damaged DNA binding (F, IDA)
  GO:0003690 double-stranded DNA binding (F, IDA)
  GO:0010106 cellular response to iron ion starvation (P, IEP)
  GO:0005886 plasma membrane (C, HDA)
  GO:0005515 protein binding (F, IPI)
  GO:0008199 ferric iron binding (F, IDA)
  GO:0004322 ferroxidase activity (F, IDA)
  GO:0098785 biofilm matrix assembly (P, IDA)
  GO:0036386 bacterial nucleoid DNA packaging (P, IDA)